Protein AF-0000000086056509 (afdb_homodimer)

Solvent-accessible surface area (backbone atoms only — not comparable to full-atom values): 11135 Å² total; per-residue (Å²): 111,67,65,58,51,52,52,51,52,50,52,54,49,51,52,49,56,53,50,51,50,51,51,53,54,29,51,74,34,77,28,72,10,45,18,90,88,62,41,30,40,26,32,20,18,34,71,61,44,60,72,43,46,44,47,34,68,73,37,60,73,60,35,42,69,51,38,19,52,37,51,36,42,6,46,38,42,12,44,53,52,15,53,51,49,45,54,50,52,53,49,52,51,31,56,74,67,69,47,61,71,73,65,47,51,68,71,72,107,112,67,66,60,51,52,50,51,52,53,53,52,49,51,52,50,55,53,50,52,51,51,50,52,53,30,51,73,34,78,28,72,10,44,17,89,90,61,41,29,40,26,31,20,18,33,71,61,44,62,72,44,45,44,47,36,68,73,37,59,74,60,36,41,69,51,39,19,51,37,51,36,43,5,45,39,44,11,44,53,54,14,52,51,49,46,53,49,52,53,49,52,51,31,55,73,68,69,47,62,71,74,64,49,52,67,71,71,108

Foldseek 3Di:
DVVVVVVVVVLVVVLVVVLVVLVVVQQPDKFWFFFVVRQKIWIAGLVLHGDDIDHHPVLVVVDDVSVVVGVVRRSVRRNVVSLVVVLVSLVVSCVVSVHDPVVSVVVSD/DVVVVVVVVVLVVVLVVVLVVLVVVQQPDKFWFFFVVRQKIWIAGLVLHGDDIDHHPVLVVVDDVSVVVGVVRRSVRRNVVSLVVVLVSLVVSCVVSVHDPVVSVVVSD

Secondary structure (DSSP, 8-state):
-HHHHHHHHHHHHHHHHHHHHHHHHHHH-EEEEE-GGG-EEEEEETT--EEEEEE-HHHHTT-HHHHHHHHHHHHHHHHHHHHHHHHHHHHHHHHHTT--HHHHHHHH-/-HHHHHHHHHHHHHHHHHHHHHHHHHHH-EEEEE-GGG-EEEEEETT--EEEEEE-HHHHTT-HHHHHHHHHHHHHHHHHHHHHHHHHHHHHHHHHTT--HHHHHHHH-

Organism: Dendrobium nobile (NCBI:txid94219)

Nearest PDB structures (foldseek):
  1pug-assembly1_A  TM=8.398E-01  e=1.042E-05  Escherichia coli
  1pug-assembly2_C  TM=9.214E-01  e=4.825E-05  Escherichia coli
  7ane-assembly1_an  TM=8.375E-01  e=2.831E-05  Leishmania major
  7aor-assembly1_an  TM=8.420E-01  e=3.235E-05  Trypanosoma cruzi strain CL Brener
  6hiw-assembly1_DM  TM=8.381E-01  e=5.893E-05  Trypanosoma brucei brucei

Sequence (218 aa):
MQTLFETVKKAQMVVRVEAVRVQQELAAEEFDGYCEGELIKVTLSGNQQPVRTEITEAAMELGAEKVALLVTEAYKDAHQKSIQAVKERMGNLAQSLGMPPGLGDVFKQMQTLFETVKKAQMVVRVEAVRVQQELAAEEFDGYCEGELIKVTLSGNQQPVRTEITEAAMELGAEKVALLVTEAYKDAHQKSIQAVKERMGNLAQSLGMPPGLGDVFKQ

pLDDT: mean 90.56, std 13.64, range [37.59, 98.94]

Structure (mmCIF, N/CA/C/O backbone):
data_AF-0000000086056509-model_v1
#
loop_
_entity.id
_entity.type
_entity.pdbx_description
1 polymer 'Nucleoid-associated protein'
#
loop_
_atom_site.group_PDB
_atom_site.id
_atom_site.type_symbol
_atom_site.label_atom_id
_atom_site.label_alt_id
_atom_site.label_comp_id
_atom_site.label_asym_id
_atom_site.label_entity_id
_atom_site.label_seq_id
_atom_site.pdbx_PDB_ins_code
_atom_site.Cartn_x
_atom_site.Cartn_y
_atom_site.Cartn_z
_atom_site.occupancy
_atom_site.B_iso_or_equiv
_atom_site.auth_seq_id
_atom_site.auth_comp_id
_atom_site.auth_asym_id
_atom_site.auth_atom_id
_atom_site.pdbx_PDB_model_num
ATOM 1 N N . MET A 1 1 ? -5.516 34.344 22.984 1 67.56 1 MET A N 1
ATOM 2 C CA . MET A 1 1 ? -4.535 33.469 22.344 1 67.56 1 MET A CA 1
ATOM 3 C C . MET A 1 1 ? -4.586 32.062 22.953 1 67.56 1 MET A C 1
ATOM 5 O O . MET A 1 1 ? -4.5 31.062 22.219 1 67.56 1 MET A O 1
ATOM 9 N N . GLN A 1 2 ? -4.973 31.938 24.156 1 77.88 2 GLN A N 1
ATOM 10 C CA . GLN A 1 2 ? -5.051 30.672 24.875 1 77.88 2 GLN A CA 1
ATOM 11 C C . GLN A 1 2 ? -6.238 29.844 24.391 1 77.88 2 GLN A C 1
ATOM 13 O O . GLN A 1 2 ? -6.109 28.641 24.156 1 77.88 2 GLN A O 1
ATOM 18 N N . THR A 1 3 ? -7.344 30.609 24.094 1 82.81 3 THR A N 1
ATOM 19 C CA . THR A 1 3 ? -8.562 29.922 23.672 1 82.81 3 THR A CA 1
ATOM 20 C C . THR A 1 3 ? -8.422 29.406 22.25 1 82.81 3 THR A C 1
ATOM 22 O O . THR A 1 3 ? -8.852 28.281 21.953 1 82.81 3 THR A O 1
ATOM 25 N N . LEU A 1 4 ? -7.77 30.203 21.469 1 80.62 4 LEU A N 1
ATOM 26 C CA . LEU A 1 4 ? -7.527 29.781 20.094 1 80.62 4 LEU A CA 1
ATOM 27 C C . LEU A 1 4 ? -6.609 28.562 20.047 1 80.62 4 LEU A C 1
ATOM 29 O O . LEU A 1 4 ? -6.859 27.609 19.312 1 80.62 4 LEU A O 1
ATOM 33 N N . PHE A 1 5 ? -5.602 28.547 20.891 1 78.56 5 PHE A N 1
ATOM 34 C CA . PHE A 1 5 ? -4.652 27.453 20.953 1 78.56 5 PHE A CA 1
ATOM 35 C C . PHE A 1 5 ? -5.344 26.172 21.406 1 78.56 5 PHE A C 1
ATOM 37 O O . PHE A 1 5 ? -5.113 25.094 20.828 1 78.56 5 PHE A O 1
ATOM 44 N N . GLU A 1 6 ? -6.23 26.266 22.406 1 85.75 6 GLU A N 1
ATOM 45 C CA . GLU A 1 6 ? -6.957 25.109 22.922 1 85.75 6 GLU A CA 1
ATOM 46 C C . GLU A 1 6 ? -7.926 24.547 21.891 1 85.75 6 GLU A C 1
ATOM 48 O O . GLU A 1 6 ? -8.086 23.344 21.766 1 85.75 6 GLU A O 1
ATOM 53 N N . THR A 1 7 ? -8.562 25.469 21.219 1 84.25 7 THR A N 1
ATOM 54 C CA . THR A 1 7 ? -9.5 25.062 20.172 1 84.25 7 THR A CA 1
ATOM 55 C C . THR A 1 7 ? -8.773 24.344 19.047 1 84.25 7 THR A C 1
ATOM 57 O O . THR A 1 7 ? -9.234 23.297 18.594 1 84.25 7 THR A O 1
ATOM 60 N N . VAL A 1 8 ? -7.715 24.828 18.688 1 81.38 8 VAL A N 1
ATOM 61 C CA . VAL A 1 8 ? -6.91 24.234 17.625 1 81.38 8 VAL A CA 1
ATOM 62 C C . VAL A 1 8 ? -6.395 22.875 18.078 1 81.38 8 VAL A C 1
ATOM 64 O O . VAL A 1 8 ? -6.438 21.906 17.328 1 81.38 8 VAL A O 1
ATOM 67 N N . LYS A 1 9 ? -5.957 22.734 19.25 1 84.5 9 LYS A N 1
ATOM 68 C CA . LYS A 1 9 ? -5.473 21.484 19.828 1 84.5 9 LYS A CA 1
ATOM 69 C C . LYS A 1 9 ? -6.574 20.422 19.844 1 84.5 9 LYS A C 1
ATOM 71 O O . LYS A 1 9 ? -6.336 19.266 19.5 1 84.5 9 LYS A O 1
ATOM 76 N N . LYS A 1 10 ? -7.734 20.797 20.234 1 87.5 10 LYS A N 1
ATOM 77 C CA . LYS A 1 10 ? -8.875 19.891 20.266 1 87.5 10 LYS A CA 1
ATOM 78 C C . LYS A 1 10 ? -9.258 19.438 18.859 1 87.5 10 LYS A C 1
ATOM 80 O O . LYS A 1 10 ? -9.516 18.25 18.625 1 87.5 10 LYS A O 1
ATOM 85 N N . ALA A 1 11 ? -9.266 20.359 17.969 1 83.56 11 ALA A N 1
ATOM 86 C CA . ALA A 1 11 ? -9.555 20.031 16.562 1 83.56 11 ALA A CA 1
ATOM 87 C C . ALA A 1 11 ? -8.539 19.031 16.016 1 83.56 11 ALA A C 1
ATOM 89 O O . ALA A 1 11 ? -8.906 18.078 15.336 1 83.56 11 ALA A O 1
ATOM 90 N N . GLN A 1 12 ? -7.344 19.219 16.328 1 84.94 12 GLN A N 1
ATOM 91 C CA . GLN A 1 12 ? -6.273 18.328 15.914 1 84.94 12 GLN A CA 1
ATOM 92 C C . GLN A 1 12 ? -6.496 16.922 16.469 1 84.94 12 GLN A C 1
ATOM 94 O O . GLN A 1 12 ? -6.258 15.93 15.766 1 84.94 12 GLN A O 1
ATOM 99 N N . MET A 1 13 ? -6.922 16.844 17.641 1 88.38 13 MET A N 1
ATOM 100 C CA . MET A 1 13 ? -7.184 15.555 18.281 1 88.38 13 MET A CA 1
ATOM 101 C C . MET A 1 13 ? -8.352 14.844 17.594 1 88.38 13 MET A C 1
ATOM 103 O O . MET A 1 13 ? -8.281 13.641 17.344 1 88.38 13 MET A O 1
ATOM 107 N N . VAL A 1 14 ? -9.32 15.5 17.281 1 88.88 14 VAL A N 1
ATOM 108 C CA . VAL A 1 14 ? -10.5 14.93 16.656 1 88.88 14 VAL A CA 1
ATOM 109 C C . VAL A 1 14 ? -10.125 14.375 15.273 1 88.88 14 VAL A C 1
ATOM 111 O O . VAL A 1 14 ? -10.508 13.258 14.93 1 88.88 14 VAL A O 1
ATOM 114 N N . VAL A 1 15 ? -9.383 15.125 14.547 1 84.56 15 VAL A N 1
ATOM 115 C CA . VAL A 1 15 ? -8.938 14.703 13.219 1 84.56 15 VAL A CA 1
ATOM 116 C C . VAL A 1 15 ? -8.133 13.414 13.328 1 84.56 15 VAL A C 1
ATOM 118 O O . VAL A 1 15 ? -8.344 12.477 12.555 1 84.56 15 VAL A O 1
ATOM 121 N N . ARG A 1 16 ? -7.371 13.406 14.266 1 89.44 16 ARG A N 1
ATOM 122 C CA . ARG A 1 16 ? -6.531 12.227 14.453 1 89.44 16 ARG A CA 1
ATOM 123 C C . ARG A 1 16 ? -7.375 11 14.789 1 89.44 16 ARG A C 1
ATOM 125 O O . ARG A 1 16 ? -7.16 9.922 14.234 1 89.44 16 ARG A O 1
ATOM 132 N N . VAL A 1 17 ? -8.242 11.117 15.641 1 92.25 17 VAL A N 1
ATOM 133 C CA . VAL A 1 17 ? -9.078 10.016 16.094 1 92.25 17 VAL A CA 1
ATOM 134 C C . VAL A 1 17 ? -9.914 9.492 14.922 1 92.25 17 VAL A C 1
ATOM 136 O O . VAL A 1 17 ? -10.016 8.281 14.711 1 92.25 17 VAL A O 1
ATOM 139 N N . GLU A 1 18 ? -10.438 10.391 14.125 1 91.5 18 GLU A N 1
ATOM 140 C CA . GLU A 1 18 ? -11.266 10 12.992 1 91.5 18 GLU A CA 1
ATOM 141 C C . GLU A 1 18 ? -10.43 9.352 11.891 1 91.5 18 GLU A C 1
ATOM 143 O O . GLU A 1 18 ? -10.867 8.398 11.25 1 91.5 18 GLU A O 1
ATOM 148 N N . ALA A 1 19 ? -9.219 9.828 11.68 1 88.88 19 ALA A N 1
ATOM 149 C CA . ALA A 1 19 ? -8.312 9.242 10.703 1 88.88 19 ALA A CA 1
ATOM 150 C C . ALA A 1 19 ? -7.945 7.805 11.078 1 88.88 19 ALA A C 1
ATOM 152 O O . ALA A 1 19 ? -7.934 6.914 10.227 1 88.88 19 ALA A O 1
ATOM 153 N N . VAL A 1 20 ? -7.688 7.598 12.328 1 91.94 20 VAL A N 1
ATOM 154 C CA . VAL A 1 20 ? -7.348 6.262 12.812 1 91.94 20 VAL A CA 1
ATOM 155 C C . VAL A 1 20 ? -8.539 5.324 12.625 1 91.94 20 VAL A C 1
ATOM 157 O O . VAL A 1 20 ? -8.375 4.18 12.203 1 91.94 20 VAL A O 1
ATOM 160 N N . ARG A 1 21 ? -9.664 5.832 12.898 1 94.44 21 ARG A N 1
ATOM 161 C CA . ARG A 1 21 ? -10.875 5.039 12.719 1 94.44 21 ARG A CA 1
ATOM 162 C C . ARG A 1 21 ? -11.047 4.617 11.266 1 94.44 21 ARG A C 1
ATOM 164 O O . ARG A 1 21 ? -11.312 3.447 10.977 1 94.44 21 ARG A O 1
ATOM 171 N N . VAL A 1 22 ? -10.844 5.52 10.336 1 93.56 22 VAL A N 1
ATOM 172 C CA . VAL A 1 22 ? -10.961 5.25 8.906 1 93.56 22 VAL A CA 1
ATOM 173 C C . VAL A 1 22 ? -9.906 4.227 8.484 1 93.56 22 VAL A C 1
ATOM 175 O O . VAL A 1 22 ? -10.203 3.303 7.719 1 93.56 22 VAL A O 1
ATOM 178 N N . GLN A 1 23 ? -8.75 4.418 9.008 1 93.5 23 GLN A N 1
ATOM 179 C CA . GLN A 1 23 ? -7.672 3.492 8.688 1 93.5 23 GLN A CA 1
ATOM 180 C C . GLN A 1 23 ? -8 2.078 9.156 1 93.5 23 GLN A C 1
ATOM 182 O O . GLN A 1 23 ? -7.711 1.104 8.461 1 93.5 23 GLN A O 1
ATOM 187 N N . GLN A 1 24 ? -8.57 1.927 10.328 1 96.25 24 GLN A N 1
ATOM 188 C CA . GLN A 1 24 ? -8.953 0.623 10.859 1 96.25 24 GLN A CA 1
ATOM 189 C C . GLN A 1 24 ? -10.055 -0.012 10.008 1 96.25 24 GLN A C 1
ATOM 191 O O . GLN A 1 24 ? -10.016 -1.214 9.734 1 96.25 24 GLN A O 1
ATOM 196 N N . GLU A 1 25 ? -10.984 0.83 9.656 1 96.94 25 GLU A N 1
ATOM 197 C CA . GLU A 1 25 ? -12.047 0.338 8.781 1 96.94 25 GLU A CA 1
ATOM 198 C C . GLU A 1 25 ? -11.484 -0.148 7.445 1 96.94 25 GLU A C 1
ATOM 200 O O . GLU A 1 25 ? -11.875 -1.203 6.945 1 96.94 25 GLU A O 1
ATOM 205 N N . LEU A 1 26 ? -10.578 0.609 6.926 1 96.38 26 LEU A N 1
ATOM 206 C CA . LEU A 1 26 ? -9.953 0.247 5.656 1 96.38 26 LEU A CA 1
ATOM 207 C C . LEU A 1 26 ? -9.141 -1.039 5.797 1 96.38 26 LEU A C 1
ATOM 209 O O . LEU A 1 26 ? -9.148 -1.878 4.891 1 96.38 26 LEU A O 1
ATOM 213 N N . ALA A 1 27 ? -8.477 -1.193 6.91 1 95.69 27 ALA A N 1
ATOM 214 C CA . ALA A 1 27 ? -7.672 -2.393 7.137 1 95.69 27 ALA A CA 1
ATOM 215 C C . ALA A 1 27 ? -8.547 -3.643 7.156 1 95.69 27 ALA A C 1
ATOM 217 O O . ALA A 1 27 ? -8.094 -4.734 6.801 1 95.69 27 ALA A O 1
ATOM 218 N N . ALA A 1 28 ? -9.781 -3.49 7.555 1 97.19 28 ALA A N 1
ATOM 219 C CA . ALA A 1 28 ? -10.703 -4.617 7.684 1 97.19 28 ALA A CA 1
ATOM 220 C C . ALA A 1 28 ? -11.438 -4.883 6.367 1 97.19 28 ALA A C 1
ATOM 222 O O . ALA A 1 28 ? -12.047 -5.941 6.191 1 97.19 28 ALA A O 1
ATOM 223 N N . GLU A 1 29 ? -11.391 -3.945 5.441 1 97.75 29 GLU A N 1
ATOM 224 C CA . GLU A 1 29 ? -12.047 -4.109 4.148 1 97.75 29 GLU A CA 1
ATOM 225 C C . GLU A 1 29 ? -11.156 -4.879 3.176 1 97.75 29 GLU A C 1
ATOM 227 O O . GLU A 1 29 ? -9.93 -4.836 3.277 1 97.75 29 GLU A O 1
ATOM 232 N N . GLU A 1 30 ? -11.844 -5.574 2.285 1 98.75 30 GLU A N 1
ATOM 233 C CA . GLU A 1 30 ? -11.109 -6.379 1.311 1 98.75 30 GLU A CA 1
ATOM 234 C C . GLU A 1 30 ? -11.445 -5.949 -0.117 1 98.75 30 GLU A C 1
ATOM 236 O O . GLU A 1 30 ? -12.594 -5.637 -0.426 1 98.75 30 GLU A O 1
ATOM 241 N N . PHE A 1 31 ? -10.438 -6.012 -0.989 1 98.75 31 PHE A N 1
ATOM 242 C CA . PHE A 1 31 ? -10.57 -5.641 -2.393 1 98.75 31 PHE A CA 1
ATOM 243 C C . PHE A 1 31 ? -10.016 -6.734 -3.297 1 98.75 31 PHE A C 1
ATOM 245 O O . PHE A 1 31 ? -8.844 -7.105 -3.184 1 98.75 31 PHE A O 1
ATOM 252 N N . ASP A 1 32 ? -10.852 -7.125 -4.203 1 98.88 32 ASP A N 1
ATOM 253 C CA . ASP A 1 32 ? -10.438 -8.18 -5.129 1 98.88 32 ASP A CA 1
ATOM 254 C C . ASP A 1 32 ? -9.852 -7.59 -6.41 1 98.88 32 ASP A C 1
ATOM 256 O O . ASP A 1 32 ? -10.367 -6.594 -6.93 1 98.88 32 ASP A O 1
ATOM 260 N N . GLY A 1 33 ? -8.812 -8.148 -6.828 1 98.88 33 GLY A N 1
ATOM 261 C CA . GLY A 1 33 ? -8.25 -7.887 -8.141 1 98.88 33 GLY A CA 1
ATOM 262 C C . GLY A 1 33 ? -8.18 -9.125 -9.016 1 98.88 33 GLY A C 1
ATOM 263 O O . GLY A 1 33 ? -8.133 -10.25 -8.516 1 98.88 33 GLY A O 1
ATOM 264 N N . TYR A 1 34 ? -8.164 -8.883 -10.305 1 98.88 34 TYR A N 1
ATOM 265 C CA . TYR A 1 34 ? -8.203 -9.984 -11.266 1 98.88 34 TYR A CA 1
ATOM 266 C C . TYR A 1 34 ? -7.203 -9.758 -12.391 1 98.88 34 TYR A C 1
ATOM 268 O O . TYR A 1 34 ? -6.918 -8.609 -12.758 1 98.88 34 TYR A O 1
ATOM 276 N N . CYS A 1 35 ? -6.699 -10.867 -12.852 1 98.69 35 CYS A N 1
ATOM 277 C CA . CYS A 1 35 ? -5.98 -10.797 -14.117 1 98.69 35 CYS A CA 1
ATOM 278 C C . CYS A 1 35 ? -6.945 -10.82 -15.297 1 98.69 35 CYS A C 1
ATOM 280 O O . CYS A 1 35 ? -8.141 -11.055 -15.117 1 98.69 35 CYS A O 1
ATOM 282 N N . GLU A 1 36 ? -6.305 -10.539 -16.484 1 96.12 36 GLU A N 1
ATOM 283 C CA . GLU A 1 36 ? -7.09 -10.734 -17.703 1 96.12 36 GLU A CA 1
ATOM 284 C C . GLU A 1 36 ? -7.555 -12.18 -17.844 1 96.12 36 GLU A C 1
ATOM 286 O O . GLU A 1 36 ? -6.773 -13.109 -17.641 1 96.12 36 GLU A O 1
ATOM 291 N N . GLY A 1 37 ? -8.836 -12.461 -18.062 1 97.06 37 GLY A N 1
ATOM 292 C CA . GLY A 1 37 ? -9.414 -13.789 -18.172 1 97.06 37 GLY A CA 1
ATOM 293 C C . GLY A 1 37 ? -9.898 -14.352 -16.844 1 97.06 37 GLY A C 1
ATOM 294 O O . GLY A 1 37 ? -10.484 -15.438 -16.812 1 97.06 37 GLY A O 1
ATOM 295 N N . GLU A 1 38 ? -9.57 -13.703 -15.711 1 98.56 38 GLU A N 1
ATOM 296 C CA . GLU A 1 38 ? -10.062 -13.984 -14.367 1 98.56 38 GLU A CA 1
ATOM 297 C C . GLU A 1 38 ? -9.664 -15.383 -13.914 1 98.56 38 GLU A C 1
ATOM 299 O O . GLU A 1 38 ? -10.43 -16.062 -13.219 1 98.56 38 GLU A O 1
ATOM 304 N N . LEU A 1 39 ? -8.484 -15.766 -14.43 1 98.69 39 LEU A N 1
ATOM 305 C CA . LEU A 1 39 ? -7.938 -17.047 -14.023 1 98.69 39 LEU A CA 1
ATOM 306 C C . LEU A 1 39 ? -7.297 -16.953 -12.641 1 98.69 39 LEU A C 1
ATOM 308 O O . LEU A 1 39 ? -7.059 -17.984 -11.992 1 98.69 39 LEU A O 1
ATOM 312 N N . ILE A 1 40 ? -6.996 -15.75 -12.258 1 98.94 40 ILE A N 1
ATOM 313 C CA . ILE A 1 40 ? -6.363 -15.492 -10.969 1 98.94 40 ILE A CA 1
ATOM 314 C C . ILE A 1 40 ? -7.09 -14.359 -10.258 1 98.94 40 ILE A C 1
ATOM 316 O O . ILE A 1 40 ? -7.402 -13.336 -10.867 1 98.94 40 ILE A O 1
ATOM 320 N N . LYS A 1 41 ? -7.387 -14.602 -9.031 1 98.94 41 LYS A N 1
ATOM 321 C CA . LYS A 1 41 ? -7.992 -13.617 -8.148 1 98.94 41 LYS A CA 1
ATOM 322 C C . LYS A 1 41 ? -7.121 -13.367 -6.918 1 98.94 41 LYS A C 1
ATOM 324 O O . LYS A 1 41 ? -6.637 -14.312 -6.293 1 98.94 41 LYS A O 1
ATOM 329 N N . VAL A 1 42 ? -6.945 -12.102 -6.605 1 98.94 42 VAL A N 1
ATOM 330 C CA . VAL A 1 42 ? -6.199 -11.773 -5.395 1 98.94 42 VAL A CA 1
ATOM 331 C C . VAL A 1 42 ? -7.016 -10.82 -4.527 1 98.94 42 VAL A C 1
ATOM 333 O O . VAL A 1 42 ? -7.875 -10.094 -5.031 1 98.94 42 VAL A O 1
ATOM 336 N N . THR A 1 43 ? -6.746 -10.875 -3.275 1 98.94 43 THR A N 1
ATOM 337 C CA . THR A 1 43 ? -7.445 -10.023 -2.32 1 98.94 43 THR A CA 1
ATOM 338 C C . THR A 1 43 ? -6.453 -9.203 -1.503 1 98.94 43 THR A C 1
ATOM 340 O O . THR A 1 43 ? -5.496 -9.75 -0.946 1 98.94 43 THR A O 1
ATOM 343 N N . LEU A 1 44 ? -6.668 -7.902 -1.503 1 98.88 44 LEU A N 1
ATOM 344 C CA . LEU A 1 44 ? -5.918 -6.988 -0.65 1 98.88 44 LEU A CA 1
ATOM 345 C C . LEU A 1 44 ? -6.84 -6.293 0.346 1 98.88 44 LEU A C 1
ATOM 347 O O . LEU A 1 44 ? -8.023 -6.086 0.065 1 98.88 44 LEU A O 1
ATOM 351 N N . SER A 1 45 ? -6.238 -5.934 1.489 1 98.44 45 SER A N 1
ATOM 352 C CA . SER A 1 45 ? -6.965 -5.047 2.396 1 98.44 45 SER A CA 1
ATOM 353 C C . SER A 1 45 ? -6.961 -3.611 1.887 1 98.44 45 SER A C 1
ATOM 355 O O . SER A 1 45 ? -6.277 -3.295 0.911 1 98.44 45 SER A O 1
ATOM 357 N N . GLY A 1 46 ? -7.715 -2.805 2.594 1 97 46 GLY A N 1
ATOM 358 C CA . GLY A 1 46 ? -7.738 -1.39 2.26 1 97 46 GLY A CA 1
ATOM 359 C C . GLY A 1 46 ? -6.406 -0.698 2.48 1 97 46 GLY A C 1
ATOM 360 O O . GLY A 1 46 ? -6.168 0.385 1.943 1 97 46 GLY A O 1
ATOM 361 N N . ASN A 1 47 ? -5.566 -1.285 3.277 1 94.5 47 ASN A N 1
ATOM 362 C CA . ASN A 1 47 ? -4.227 -0.746 3.467 1 94.5 47 ASN A CA 1
ATOM 363 C C . ASN A 1 47 ? -3.197 -1.487 2.617 1 94.5 47 ASN A C 1
ATOM 365 O O . ASN A 1 47 ? -2.014 -1.525 2.959 1 94.5 47 ASN A O 1
ATOM 369 N N . GLN A 1 48 ? -3.648 -2.148 1.585 1 97.5 48 GLN A N 1
ATOM 370 C CA . GLN A 1 48 ? -2.869 -2.775 0.524 1 97.5 48 GLN A CA 1
ATOM 371 C C . GLN A 1 48 ? -2.105 -3.988 1.048 1 97.5 48 GLN A C 1
ATOM 373 O O . GLN A 1 48 ? -1.127 -4.426 0.436 1 97.5 48 GLN A O 1
ATOM 378 N N . GLN A 1 49 ? -2.492 -4.492 2.219 1 98.12 49 GLN A N 1
ATOM 379 C CA . GLN A 1 49 ? -1.901 -5.73 2.713 1 98.12 49 GLN A CA 1
ATOM 380 C C . GLN A 1 49 ? -2.441 -6.941 1.952 1 98.12 49 GLN A C 1
ATOM 382 O O . GLN A 1 49 ? -3.656 -7.09 1.799 1 98.12 49 GLN A O 1
ATOM 387 N N . PRO A 1 50 ? -1.514 -7.785 1.423 1 98.88 50 PRO A N 1
ATOM 388 C CA . PRO A 1 50 ? -1.989 -9.016 0.784 1 98.88 50 PRO A CA 1
ATOM 389 C C . PRO A 1 50 ? -2.734 -9.93 1.751 1 98.88 50 PRO A C 1
ATOM 391 O O . PRO A 1 50 ? -2.266 -10.172 2.867 1 98.88 50 PRO A O 1
ATOM 394 N N . VAL A 1 51 ? -3.902 -10.453 1.336 1 98.81 51 VAL A N 1
ATOM 395 C CA . VAL A 1 51 ? -4.73 -11.305 2.184 1 98.81 51 VAL A CA 1
ATOM 396 C C . VAL A 1 51 ? -4.738 -12.727 1.637 1 98.81 51 VAL A C 1
ATOM 398 O O . VAL A 1 51 ? -4.445 -13.68 2.363 1 98.81 51 VAL A O 1
ATOM 401 N N . ARG A 1 52 ? -5.066 -12.797 0.342 1 98.75 52 ARG A N 1
ATOM 402 C CA . ARG A 1 52 ? -5.125 -14.133 -0.24 1 98.75 52 ARG A CA 1
ATOM 403 C C . ARG A 1 52 ? -4.984 -14.078 -1.757 1 98.75 52 ARG A C 1
ATOM 405 O O . ARG A 1 52 ? -5.223 -13.039 -2.371 1 98.75 52 ARG A O 1
ATOM 412 N N . THR A 1 53 ? -4.57 -15.211 -2.336 1 98.94 53 THR A N 1
ATOM 413 C CA . THR A 1 53 ? -4.5 -15.453 -3.773 1 98.94 53 THR A CA 1
ATOM 414 C C . THR A 1 53 ? -5.234 -16.734 -4.148 1 98.94 53 THR A C 1
ATOM 416 O O . THR A 1 53 ? -5.188 -17.719 -3.41 1 98.94 53 THR A O 1
ATOM 419 N N . GLU A 1 54 ? -5.906 -16.703 -5.219 1 98.94 54 GLU A N 1
ATOM 420 C CA . GLU A 1 54 ? -6.543 -17.859 -5.816 1 98.94 54 GLU A CA 1
ATOM 421 C C . GLU A 1 54 ? -6.094 -18.062 -7.262 1 98.94 54 GLU A C 1
ATOM 423 O O . GLU A 1 54 ? -6.227 -17.156 -8.086 1 98.94 54 GLU A O 1
ATOM 428 N N . ILE A 1 55 ? -5.641 -19.234 -7.508 1 98.94 55 ILE A N 1
ATOM 429 C CA . ILE A 1 55 ? -5.152 -19.578 -8.844 1 98.94 55 ILE A CA 1
ATOM 430 C C . ILE A 1 55 ? -5.895 -20.812 -9.367 1 98.94 55 ILE A C 1
ATOM 432 O O . ILE A 1 55 ? -5.988 -21.828 -8.672 1 98.94 55 ILE A O 1
ATOM 436 N N . THR A 1 56 ? -6.371 -20.734 -10.578 1 98.81 56 THR A N 1
ATOM 437 C CA . THR A 1 56 ? -7.102 -21.859 -11.164 1 98.81 56 THR A CA 1
ATOM 438 C C . THR A 1 56 ? -6.141 -22.859 -11.773 1 98.81 56 THR A C 1
ATOM 440 O O . THR A 1 56 ? -4.992 -22.531 -12.086 1 98.81 56 THR A O 1
ATOM 443 N N . GLU A 1 57 ? -6.688 -24.031 -11.992 1 98.12 57 GLU A N 1
ATOM 444 C CA . GLU A 1 57 ? -5.902 -25.047 -12.688 1 98.12 57 GLU A CA 1
ATOM 445 C C . GLU A 1 57 ? -5.605 -24.625 -14.125 1 98.12 57 GLU A C 1
ATOM 447 O O . GLU A 1 57 ? -4.531 -24.906 -14.648 1 98.12 57 GLU A O 1
ATOM 452 N N . ALA A 1 58 ? -6.531 -23.984 -14.711 1 98.38 58 ALA A N 1
ATOM 453 C CA . ALA A 1 58 ? -6.34 -23.5 -16.078 1 98.38 58 ALA A CA 1
ATOM 454 C C . ALA A 1 58 ? -5.168 -22.516 -16.141 1 98.38 58 ALA A C 1
ATOM 456 O O . ALA A 1 58 ? -4.398 -22.531 -17.109 1 98.38 58 ALA A O 1
ATOM 457 N N . ALA A 1 59 ? -5.016 -21.719 -15.172 1 98.62 59 ALA A N 1
ATOM 458 C CA . ALA A 1 59 ? -3.883 -20.797 -15.117 1 98.62 59 ALA A CA 1
ATOM 459 C C . ALA A 1 59 ? -2.562 -21.562 -15.039 1 98.62 59 ALA A C 1
ATOM 461 O O . ALA A 1 59 ? -1.594 -21.203 -15.719 1 98.62 59 ALA A O 1
ATOM 462 N N . MET A 1 60 ? -2.611 -22.641 -14.266 1 98.5 60 MET A N 1
ATOM 463 C CA . MET A 1 60 ? -1.394 -23.406 -14.039 1 98.5 60 MET A CA 1
ATOM 464 C C . MET A 1 60 ? -0.881 -24.016 -15.344 1 98.5 60 MET A C 1
ATOM 466 O O . MET A 1 60 ? 0.323 -24.219 -15.508 1 98.5 60 MET A O 1
ATOM 470 N N . GLU A 1 61 ? -1.758 -24.25 -16.234 1 98.19 61 GLU A N 1
ATOM 471 C CA . GLU A 1 61 ? -1.41 -24.891 -17.484 1 98.19 61 GLU A CA 1
ATOM 472 C C . GLU A 1 61 ? -0.666 -23.922 -18.406 1 98.19 61 GLU A C 1
ATOM 474 O O . GLU A 1 61 ? -0.065 -24.344 -19.406 1 98.19 61 GLU A O 1
ATOM 479 N N . LEU A 1 62 ? -0.61 -22.672 -18.016 1 98.19 62 LEU A N 1
ATOM 480 C CA . LEU A 1 62 ? -0.032 -21.672 -18.906 1 98.19 62 LEU A CA 1
ATOM 481 C C . LEU A 1 62 ? 1.479 -21.578 -18.703 1 98.19 62 LEU A C 1
ATOM 483 O O . LEU A 1 62 ? 2.172 -20.938 -19.5 1 98.19 62 LEU A O 1
ATOM 487 N N . GLY A 1 63 ? 1.97 -22.125 -17.672 1 98.12 63 GLY A N 1
ATOM 488 C CA . GLY A 1 63 ? 3.396 -22.109 -17.391 1 98.12 63 GLY A CA 1
ATOM 489 C C . GLY A 1 63 ? 3.791 -21.016 -16.406 1 98.12 63 GLY A C 1
ATOM 490 O O . GLY A 1 63 ? 3.045 -20.062 -16.188 1 98.12 63 GLY A O 1
ATOM 491 N N . ALA A 1 64 ? 4.891 -21.219 -15.852 1 98.62 64 ALA A N 1
ATOM 492 C CA . ALA A 1 64 ? 5.352 -20.391 -14.734 1 98.62 64 ALA A CA 1
ATOM 493 C C . ALA A 1 64 ? 5.422 -18.922 -15.125 1 98.62 64 ALA A C 1
ATOM 495 O O . ALA A 1 64 ? 4.973 -18.047 -14.383 1 98.62 64 ALA A O 1
ATOM 496 N N . GLU A 1 65 ? 5.988 -18.625 -16.25 1 98.56 65 GLU A N 1
ATOM 497 C CA . GLU A 1 65 ? 6.164 -17.234 -16.688 1 98.56 65 GLU A CA 1
ATOM 498 C C . GLU A 1 65 ? 4.816 -16.531 -16.844 1 98.56 65 GLU A C 1
ATOM 500 O O . GLU A 1 65 ? 4.645 -15.406 -16.406 1 98.56 65 GLU A O 1
ATOM 505 N N . LYS A 1 66 ? 3.916 -17.234 -17.453 1 98.62 66 LYS A N 1
ATOM 506 C CA . LYS A 1 66 ? 2.605 -16.641 -17.688 1 98.62 66 LYS A CA 1
ATOM 507 C C . LYS A 1 66 ? 1.829 -16.484 -16.375 1 98.62 66 LYS A C 1
ATOM 509 O O . LYS A 1 66 ? 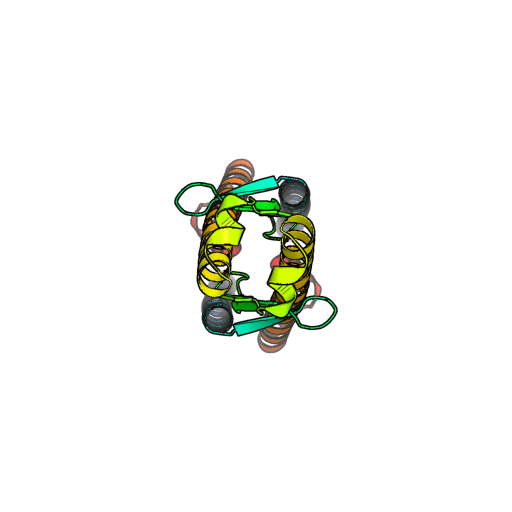1.177 -15.469 -16.156 1 98.62 66 LYS A O 1
ATOM 514 N N . VAL A 1 67 ? 1.882 -17.469 -15.562 1 98.81 67 VAL A N 1
ATOM 515 C CA . VAL A 1 67 ? 1.226 -17.375 -14.258 1 98.81 67 VAL A CA 1
ATOM 516 C C . VAL A 1 67 ? 1.776 -16.188 -13.492 1 98.81 67 VAL A C 1
ATOM 518 O O . VAL A 1 67 ? 1.015 -15.414 -12.898 1 98.81 67 VAL A O 1
ATOM 521 N N . ALA A 1 68 ? 3.066 -16.016 -13.508 1 98.94 68 ALA A N 1
ATOM 522 C CA . ALA A 1 68 ? 3.711 -14.906 -12.82 1 98.94 68 ALA A CA 1
ATOM 523 C C . ALA A 1 68 ? 3.186 -13.57 -13.328 1 98.94 68 ALA A C 1
ATOM 525 O O . ALA A 1 68 ? 2.881 -12.672 -12.539 1 98.94 68 ALA A O 1
ATOM 526 N N . LEU A 1 69 ? 3.076 -13.461 -14.586 1 98.88 69 LEU A N 1
ATOM 527 C CA . LEU A 1 69 ? 2.58 -12.234 -15.203 1 98.88 69 LEU A CA 1
ATOM 528 C C . LEU A 1 69 ? 1.137 -11.961 -14.797 1 98.88 69 LEU A C 1
ATOM 530 O O . LEU A 1 69 ? 0.786 -10.836 -14.453 1 98.88 69 LEU A O 1
ATOM 534 N N . LEU A 1 70 ? 0.386 -12.969 -14.812 1 98.88 70 LEU A N 1
ATOM 535 C CA . LEU A 1 70 ? -1.03 -12.828 -14.492 1 98.88 70 LEU A CA 1
ATOM 536 C C . LEU A 1 70 ? -1.224 -12.492 -13.023 1 98.88 70 LEU A C 1
ATOM 538 O O . LEU A 1 70 ? -2.109 -11.711 -12.664 1 98.88 70 LEU A O 1
ATOM 542 N N . VAL A 1 71 ? -0.421 -13.117 -12.172 1 98.94 71 VAL A N 1
ATOM 543 C CA . VAL A 1 71 ? -0.45 -12.789 -10.75 1 98.94 71 VAL A CA 1
ATOM 544 C C . VAL A 1 71 ? -0.168 -11.305 -10.555 1 98.94 71 VAL A C 1
ATOM 546 O O . VAL A 1 71 ? -0.894 -10.617 -9.828 1 98.94 71 VAL A O 1
ATOM 549 N N . THR A 1 72 ? 0.854 -10.836 -11.188 1 98.94 72 THR A N 1
ATOM 550 C CA . THR A 1 72 ? 1.225 -9.43 -11.07 1 98.94 72 THR A CA 1
ATOM 551 C C . THR A 1 72 ? 0.086 -8.531 -11.531 1 98.94 72 THR A C 1
ATOM 553 O O . THR A 1 72 ? -0.223 -7.527 -10.891 1 98.94 72 THR A O 1
ATOM 556 N N . GLU A 1 73 ? -0.548 -8.875 -12.586 1 98.94 73 GLU A N 1
ATOM 557 C CA . GLU A 1 73 ? -1.67 -8.109 -13.109 1 98.94 73 GLU A CA 1
ATOM 558 C C . GLU A 1 73 ? -2.818 -8.047 -12.109 1 98.94 73 GLU A C 1
ATOM 560 O O . GLU A 1 73 ? -3.396 -6.98 -11.891 1 98.94 73 GLU A O 1
ATOM 565 N N . ALA A 1 74 ? -3.131 -9.172 -11.555 1 98.94 74 ALA A N 1
ATOM 566 C CA . ALA A 1 74 ? -4.211 -9.242 -10.578 1 98.94 74 ALA A CA 1
ATOM 567 C C . ALA A 1 74 ? -3.893 -8.383 -9.352 1 98.94 74 ALA A C 1
ATOM 569 O O . ALA A 1 74 ? -4.766 -7.688 -8.828 1 98.94 74 ALA A O 1
ATOM 570 N N . TYR A 1 75 ? -2.645 -8.469 -8.898 1 98.94 75 TYR A N 1
ATOM 571 C CA . TYR A 1 75 ? -2.248 -7.668 -7.738 1 98.94 75 TYR A CA 1
ATOM 572 C C . TYR A 1 75 ? -2.291 -6.18 -8.062 1 98.94 75 TYR A C 1
ATOM 574 O O . TYR A 1 75 ? -2.654 -5.363 -7.211 1 98.94 75 TYR A O 1
ATOM 582 N N . LYS A 1 76 ? -1.927 -5.789 -9.305 1 98.88 76 LYS A N 1
ATOM 583 C CA . LYS A 1 76 ? -2.031 -4.395 -9.727 1 98.88 76 LYS A CA 1
ATOM 584 C C . LYS A 1 76 ? -3.484 -3.93 -9.727 1 98.88 76 LYS A C 1
ATOM 586 O O . LYS A 1 76 ? -3.783 -2.812 -9.297 1 98.88 76 LYS A O 1
ATOM 591 N N . ASP A 1 77 ? -4.32 -4.738 -10.203 1 98.94 77 ASP A N 1
ATOM 592 C CA . ASP A 1 77 ? -5.746 -4.426 -10.219 1 98.94 77 ASP A CA 1
ATOM 593 C C . ASP A 1 77 ? -6.273 -4.219 -8.797 1 98.94 77 ASP A C 1
ATOM 595 O O . ASP A 1 77 ? -6.922 -3.209 -8.516 1 98.94 77 ASP A O 1
ATOM 599 N N . ALA A 1 78 ? -5.973 -5.113 -7.883 1 98.88 78 ALA A N 1
ATOM 600 C CA . 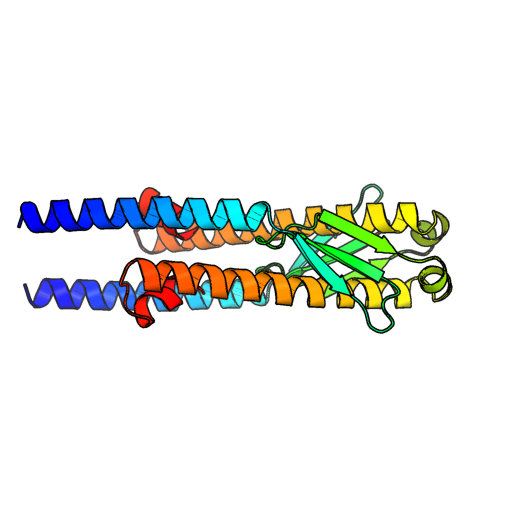ALA A 1 78 ? -6.395 -5.004 -6.488 1 98.88 78 ALA A CA 1
ATOM 601 C C . ALA A 1 78 ? -5.805 -3.764 -5.828 1 98.88 78 ALA A C 1
ATOM 603 O O . ALA A 1 78 ? -6.484 -3.072 -5.07 1 98.88 78 ALA A O 1
ATOM 604 N N . HIS A 1 79 ? -4.555 -3.574 -6.125 1 98.75 79 HIS A N 1
ATOM 605 C CA . HIS A 1 79 ? -3.873 -2.418 -5.559 1 98.75 79 HIS A CA 1
ATOM 606 C C . HIS A 1 79 ? -4.547 -1.117 -5.984 1 98.75 79 HIS A C 1
ATOM 608 O O . HIS A 1 79 ? -4.785 -0.237 -5.152 1 98.75 79 HIS A O 1
ATOM 614 N N . GLN A 1 80 ? -4.891 -0.959 -7.191 1 98.56 80 GLN A N 1
ATOM 615 C CA . GLN A 1 80 ? -5.555 0.232 -7.707 1 98.56 80 GLN A CA 1
ATOM 616 C C . GLN A 1 80 ? -6.902 0.45 -7.023 1 98.56 80 GLN A C 1
ATOM 618 O O . GLN A 1 80 ? -7.227 1.571 -6.625 1 98.56 80 GLN A O 1
ATOM 623 N N . LYS A 1 81 ? -7.59 -0.61 -6.867 1 98.5 81 LYS A N 1
ATOM 624 C CA . LYS A 1 81 ? -8.891 -0.522 -6.207 1 98.5 81 LYS A CA 1
ATOM 625 C C . LYS A 1 81 ? -8.734 -0.122 -4.742 1 98.5 81 LYS A C 1
ATOM 627 O O . LYS A 1 81 ? -9.492 0.707 -4.234 1 98.5 81 LYS A O 1
ATOM 632 N N . SER A 1 82 ? -7.762 -0.745 -4.121 1 98.06 82 SER A N 1
ATOM 633 C CA . SER A 1 82 ? -7.496 -0.436 -2.721 1 98.06 82 SER A CA 1
ATOM 634 C C . SER A 1 82 ? -7.09 1.023 -2.543 1 98.06 82 SER A C 1
ATOM 636 O O . SER A 1 82 ? -7.605 1.715 -1.663 1 98.06 82 SER A O 1
ATOM 638 N N . ILE A 1 83 ? -6.227 1.531 -3.398 1 96.69 83 ILE A N 1
ATOM 639 C CA . ILE A 1 83 ? -5.762 2.912 -3.33 1 96.69 83 ILE A CA 1
ATOM 640 C C . ILE A 1 83 ? -6.93 3.861 -3.59 1 96.69 83 ILE A C 1
ATOM 642 O O . ILE A 1 83 ? -7.062 4.891 -2.926 1 96.69 83 ILE A O 1
ATOM 646 N N . GLN A 1 84 ? -7.762 3.559 -4.492 1 97.25 84 GLN A N 1
ATOM 647 C CA . GLN A 1 84 ? -8.93 4.387 -4.789 1 97.25 84 GLN A CA 1
ATOM 648 C C . GLN A 1 84 ? -9.859 4.473 -3.59 1 97.25 84 GLN A C 1
ATOM 650 O O . GLN A 1 84 ? -10.398 5.543 -3.289 1 97.25 84 GLN A O 1
ATOM 655 N N . ALA A 1 85 ? -10.016 3.375 -2.973 1 96.62 85 ALA A N 1
ATOM 656 C CA . ALA A 1 85 ? -10.859 3.355 -1.783 1 96.62 85 ALA A CA 1
ATOM 657 C C . ALA A 1 85 ? -10.289 4.242 -0.683 1 96.62 85 ALA A C 1
ATOM 659 O O . ALA A 1 85 ? -11.023 4.953 0.003 1 96.62 85 ALA A O 1
ATOM 660 N N . VAL A 1 86 ? -8.961 4.156 -0.482 1 93.94 86 VAL A N 1
ATOM 661 C CA . VAL A 1 86 ? -8.297 5.004 0.501 1 93.94 86 VAL A CA 1
ATOM 662 C C . VAL A 1 86 ? -8.555 6.473 0.175 1 93.94 86 VAL A C 1
ATOM 664 O O . VAL A 1 86 ? -8.953 7.25 1.047 1 93.94 86 VAL A O 1
ATOM 667 N N . LYS A 1 87 ? -8.359 6.895 -0.997 1 94.06 87 LYS A N 1
ATOM 668 C CA . LYS A 1 87 ? -8.562 8.273 -1.442 1 94.06 87 LYS A CA 1
ATOM 669 C C . LYS A 1 87 ? -10 8.719 -1.19 1 94.06 87 LYS A C 1
ATOM 671 O O . LYS A 1 87 ? -10.234 9.82 -0.682 1 94.06 87 LYS A O 1
ATOM 676 N N . GLU A 1 88 ? -10.898 7.879 -1.516 1 95.31 88 GLU A N 1
ATOM 677 C CA . GLU A 1 88 ? -12.312 8.195 -1.346 1 95.31 88 GLU A CA 1
ATOM 678 C C . GLU A 1 88 ? -12.672 8.344 0.13 1 95.31 88 GLU A C 1
ATOM 680 O O . GLU A 1 88 ? -13.336 9.305 0.519 1 95.31 88 GLU A O 1
ATOM 685 N N . ARG A 1 89 ? -12.188 7.387 0.891 1 94.44 89 ARG A N 1
ATOM 686 C CA . ARG A 1 89 ? -12.5 7.406 2.318 1 94.44 89 ARG A CA 1
ATOM 687 C C . ARG A 1 89 ? -11.875 8.625 2.996 1 94.44 89 ARG A C 1
ATOM 689 O O . ARG A 1 89 ? -12.523 9.281 3.816 1 94.44 89 ARG A O 1
ATOM 696 N N . MET A 1 90 ? -10.68 8.969 2.713 1 91.44 90 MET A N 1
ATOM 697 C CA . MET A 1 90 ? -10 10.125 3.279 1 91.44 90 MET A CA 1
ATOM 698 C C . MET A 1 90 ? -10.633 11.43 2.791 1 91.44 90 MET A C 1
ATOM 700 O O . MET A 1 90 ? -10.711 12.406 3.539 1 91.44 90 MET A O 1
ATOM 704 N N . GLY A 1 91 ? -11.023 11.43 1.528 1 91.44 91 GLY A N 1
ATOM 705 C CA . GLY A 1 91 ? -11.773 12.555 1.002 1 91.44 91 GLY A CA 1
ATOM 706 C C . GLY A 1 91 ? -13.078 12.812 1.745 1 91.44 91 GLY A C 1
ATOM 707 O O . GLY A 1 91 ? -13.383 13.945 2.102 1 91.44 91 GLY A O 1
ATOM 708 N N . ASN A 1 92 ? -13.844 11.797 1.985 1 93.56 92 ASN A N 1
ATOM 709 C CA . ASN A 1 92 ? -15.086 11.891 2.734 1 93.56 92 ASN A CA 1
ATOM 710 C C . ASN A 1 92 ? -14.852 12.383 4.16 1 93.56 92 ASN A C 1
ATOM 712 O O . ASN A 1 92 ? -15.641 13.164 4.688 1 93.56 92 ASN A O 1
ATOM 716 N N . LEU A 1 93 ? -13.781 11.883 4.789 1 92.19 93 LEU A N 1
ATOM 717 C CA . LEU A 1 93 ? -13.43 12.32 6.137 1 92.19 93 LEU A CA 1
ATOM 718 C C . LEU A 1 93 ? -13.141 13.812 6.164 1 92.19 93 LEU A C 1
ATOM 720 O O . LEU A 1 93 ? -13.664 14.539 7.02 1 92.19 93 LEU A O 1
ATOM 724 N N . ALA A 1 94 ? -12.32 14.281 5.207 1 89.25 94 ALA A N 1
ATOM 725 C CA . ALA A 1 94 ? -11.984 15.703 5.121 1 89.25 94 ALA A CA 1
ATOM 726 C C . ALA A 1 94 ? -13.242 16.562 4.969 1 89.25 94 ALA A C 1
ATOM 728 O O . ALA A 1 94 ? -13.375 17.594 5.625 1 89.25 94 ALA A O 1
ATOM 729 N N . GLN A 1 95 ? -14.125 16.141 4.102 1 91.31 95 GLN A N 1
ATOM 730 C CA . GLN A 1 95 ? -15.375 16.844 3.873 1 91.31 95 GLN A CA 1
ATOM 731 C C . GLN A 1 95 ? -16.219 16.906 5.145 1 91.31 95 GLN A C 1
ATOM 733 O O . GLN A 1 95 ? -16.781 17.953 5.484 1 91.31 95 GLN A O 1
ATOM 738 N N . SER A 1 96 ? -16.297 15.805 5.797 1 92.06 96 SER A N 1
ATOM 739 C CA . SER A 1 96 ? -17.125 15.719 7 1 92.06 96 SER A CA 1
ATOM 740 C C . SER A 1 96 ? -16.562 16.594 8.117 1 92.06 96 SER A C 1
ATOM 742 O O . SER A 1 96 ? -17.312 17.062 8.977 1 92.06 96 SER A O 1
ATOM 744 N N . LEU A 1 97 ? -15.281 16.859 8.133 1 89.94 97 LEU A N 1
ATOM 745 C CA . LEU A 1 97 ? -14.617 17.672 9.148 1 89.94 97 LEU A CA 1
ATOM 746 C C . LEU A 1 97 ? -14.516 19.125 8.703 1 89.94 97 LEU A C 1
ATOM 748 O O . LEU A 1 97 ? -13.875 19.938 9.375 1 89.94 97 LEU A O 1
ATOM 752 N N . GLY A 1 98 ? -15.078 19.438 7.605 1 86.94 98 GLY A N 1
ATOM 753 C CA . GLY A 1 98 ? -15.109 20.812 7.109 1 86.94 98 GLY A CA 1
ATOM 754 C C . GLY A 1 98 ? -13.758 21.297 6.625 1 86.94 98 GLY A C 1
ATOM 755 O O . GLY A 1 98 ? -13.492 22.5 6.621 1 86.94 98 GLY A O 1
ATOM 756 N N . MET A 1 99 ? -12.812 20.375 6.395 1 79.44 99 MET A N 1
ATOM 757 C CA . MET A 1 99 ? -11.469 20.75 5.949 1 79.44 99 MET A CA 1
ATOM 758 C C . MET A 1 99 ? -11.484 21.172 4.48 1 79.44 99 MET A C 1
ATOM 760 O O . MET A 1 99 ? -12.203 20.578 3.67 1 79.44 99 MET A O 1
ATOM 764 N N . PRO A 1 100 ? -10.781 22.281 4.207 1 71.69 100 PRO A N 1
ATOM 765 C CA . PRO A 1 100 ? -10.688 22.688 2.801 1 71.69 100 PRO A CA 1
ATOM 766 C C . PRO A 1 100 ? -9.945 21.656 1.942 1 71.69 100 PRO A C 1
ATOM 768 O O . PRO A 1 100 ? -9.055 20.969 2.436 1 71.69 100 PRO A O 1
ATOM 771 N N . PRO A 1 101 ? -10.344 21.344 0.669 1 61.22 101 PRO A N 1
ATOM 772 C CA . PRO A 1 101 ? -9.758 20.344 -0.225 1 61.22 101 PRO A CA 1
ATOM 773 C C . PRO A 1 101 ? -8.234 20.391 -0.242 1 61.22 101 PRO A C 1
ATOM 775 O O . PRO A 1 101 ? -7.578 19.359 -0.319 1 61.22 101 PRO A O 1
ATOM 778 N N . GLY A 1 102 ? -7.531 21.438 -0.342 1 56.69 102 GLY A N 1
ATOM 779 C CA . GLY A 1 102 ? -6.09 21.625 -0.407 1 56.69 102 GLY A CA 1
ATOM 780 C C . GLY A 1 102 ? -5.352 20.984 0.75 1 56.69 102 GLY A C 1
ATOM 781 O O . GLY A 1 102 ? -4.289 20.391 0.562 1 56.69 102 GLY A O 1
ATOM 782 N N . LEU A 1 103 ? -5.758 21.109 1.849 1 55.09 103 LEU A N 1
ATOM 783 C CA . LEU A 1 103 ? -5.133 20.562 3.047 1 55.09 103 LEU A CA 1
ATOM 784 C C . LEU A 1 103 ? -5.301 19.062 3.107 1 55.09 103 LEU A C 1
ATOM 786 O O . LEU A 1 103 ? -4.41 18.344 3.584 1 55.09 103 LEU A O 1
ATOM 790 N N . GLY A 1 104 ? -6.43 18.516 2.625 1 51.94 104 GLY A N 1
ATOM 791 C CA . GLY A 1 104 ? -6.73 17.109 2.531 1 51.94 104 GLY A CA 1
ATOM 792 C C . GLY A 1 104 ? -5.77 16.344 1.63 1 51.94 104 GLY A C 1
ATOM 793 O O . GLY A 1 104 ? -5.449 15.188 1.892 1 51.94 104 GLY A O 1
ATOM 794 N N . ASP A 1 105 ? -5.488 16.953 0.421 1 49.56 105 ASP A N 1
ATOM 795 C CA . ASP A 1 105 ? -4.555 16.359 -0.531 1 49.56 105 ASP A CA 1
ATOM 796 C C . ASP A 1 105 ? -3.18 16.156 0.103 1 49.56 105 ASP A C 1
ATOM 798 O O . ASP A 1 105 ? -2.445 15.242 -0.27 1 49.56 105 ASP A O 1
ATOM 802 N N . VAL A 1 106 ? -2.801 17.094 0.876 1 48.34 106 VAL A N 1
ATOM 803 C CA . VAL A 1 106 ? -1.521 17.078 1.58 1 48.34 106 VAL A CA 1
ATOM 804 C C . VAL A 1 106 ? -1.425 15.828 2.453 1 48.34 106 VAL A C 1
ATOM 806 O O . VAL A 1 106 ? -0.359 15.219 2.559 1 48.34 106 VAL A O 1
ATOM 809 N N . PHE A 1 107 ? -2.561 15.523 2.943 1 49.53 107 PHE A N 1
ATOM 810 C CA . PHE A 1 107 ? -2.623 14.352 3.805 1 49.53 107 PHE A CA 1
ATOM 811 C C . PHE A 1 107 ? -2.678 13.07 2.975 1 49.53 107 PHE A C 1
ATOM 813 O O . PHE A 1 107 ? -2.453 11.977 3.494 1 49.53 107 PHE A O 1
ATOM 820 N N . LYS A 1 108 ? -3.193 12.961 1.609 1 45.97 108 LYS A N 1
ATOM 821 C CA . LYS A 1 108 ? -3.459 11.898 0.645 1 45.97 108 LYS A CA 1
ATOM 822 C C . LYS A 1 108 ? -2.168 11.414 -0.013 1 45.97 108 LYS A C 1
ATOM 824 O O . LYS A 1 108 ? -2.15 10.367 -0.668 1 45.97 108 LYS A O 1
ATOM 829 N N . GLN A 1 109 ? -1.096 12.305 -0.059 1 37.75 109 GLN A N 1
ATOM 830 C CA . GLN A 1 109 ? 0.023 11.914 -0.908 1 37.75 109 GLN A CA 1
ATOM 831 C C . GLN A 1 109 ? 0.916 10.891 -0.203 1 37.75 109 GLN A C 1
ATOM 833 O O . GLN A 1 109 ? 1.134 10.984 1.007 1 37.75 109 GLN A O 1
ATOM 838 N N . MET B 1 1 ? 1.698 39.281 14.055 1 67.56 1 MET B N 1
ATOM 839 C CA . MET B 1 1 ? 0.856 38.156 13.695 1 67.56 1 MET B CA 1
ATOM 840 C C . MET B 1 1 ? 1.015 37.812 12.219 1 67.56 1 MET B C 1
ATOM 842 O O . MET B 1 1 ? 1.045 36.625 11.852 1 67.56 1 MET B O 1
ATOM 846 N N . GLN B 1 2 ? 1.348 38.75 11.422 1 78.19 2 GLN B N 1
ATOM 847 C CA . GLN B 1 2 ? 1.516 38.562 9.977 1 78.19 2 GLN B CA 1
ATOM 848 C C . GLN B 1 2 ? 2.797 37.812 9.664 1 78.19 2 GLN B C 1
ATOM 850 O O . GLN B 1 2 ? 2.793 36.875 8.836 1 78.19 2 GLN B O 1
ATOM 855 N N . THR B 1 3 ? 3.824 38.125 10.5 1 82.62 3 THR B N 1
ATOM 856 C CA . THR B 1 3 ? 5.125 37.5 10.273 1 82.62 3 THR B CA 1
ATOM 857 C C . THR B 1 3 ? 5.105 36.031 10.695 1 82.62 3 THR B C 1
ATOM 859 O O . THR B 1 3 ? 5.637 35.156 9.992 1 82.62 3 THR B O 1
ATOM 862 N N . LEU B 1 4 ? 4.414 35.781 11.773 1 80.31 4 LEU B N 1
ATOM 863 C CA . LEU B 1 4 ? 4.281 34.406 12.242 1 80.31 4 LEU B CA 1
ATOM 864 C C . LEU B 1 4 ? 3.486 33.594 11.25 1 80.31 4 LEU B C 1
ATOM 866 O O . LEU B 1 4 ? 3.857 32.438 10.953 1 80.31 4 LEU B O 1
ATOM 870 N N . PHE B 1 5 ? 2.445 34.156 10.695 1 78.12 5 PHE B N 1
ATOM 871 C CA . PHE B 1 5 ? 1.604 33.438 9.727 1 78.12 5 PHE B CA 1
ATOM 872 C C . PHE B 1 5 ? 2.391 33.125 8.469 1 78.12 5 PHE B C 1
ATOM 874 O O . PHE B 1 5 ? 2.291 32 7.941 1 78.12 5 PHE B O 1
ATOM 881 N N . GLU B 1 6 ? 3.211 34.062 7.996 1 85.62 6 GLU B N 1
ATOM 882 C CA . GLU B 1 6 ? 4.016 33.844 6.793 1 85.62 6 GLU B CA 1
ATOM 883 C C . GLU B 1 6 ? 5.082 32.781 7.016 1 85.62 6 GLU B C 1
ATOM 885 O O . GLU B 1 6 ? 5.359 31.984 6.121 1 85.62 6 GLU B O 1
ATOM 890 N N . THR B 1 7 ? 5.656 32.844 8.164 1 83.81 7 THR B N 1
ATOM 891 C CA . THR B 1 7 ? 6.68 31.875 8.516 1 83.81 7 THR B CA 1
ATOM 892 C C . THR B 1 7 ? 6.082 30.469 8.57 1 83.81 7 THR B C 1
ATOM 894 O O . THR B 1 7 ? 6.66 29.531 8.031 1 83.81 7 THR B O 1
ATOM 897 N N . VAL B 1 8 ? 5.008 30.359 9.141 1 81.12 8 VAL B N 1
ATOM 898 C CA . VAL B 1 8 ? 4.312 29.078 9.258 1 81.12 8 VAL B CA 1
ATOM 899 C C . VAL B 1 8 ? 3.906 28.594 7.871 1 81.12 8 VAL B C 1
ATOM 901 O O . VAL B 1 8 ? 4.074 27.406 7.555 1 81.12 8 VAL B O 1
ATOM 904 N N . LYS B 1 9 ? 3.424 29.422 7.043 1 84.38 9 LYS B N 1
ATOM 905 C CA . LYS B 1 9 ? 3.033 29.078 5.68 1 84.38 9 LYS B CA 1
ATOM 906 C C . LYS B 1 9 ? 4.227 28.562 4.875 1 84.38 9 LYS B C 1
ATOM 908 O O . LYS B 1 9 ? 4.113 27.594 4.133 1 84.38 9 LYS B O 1
ATOM 913 N N . LYS B 1 10 ? 5.32 29.203 4.996 1 87.25 10 LYS B N 1
ATOM 914 C CA . LYS B 1 10 ? 6.539 28.797 4.305 1 87.25 10 LYS B CA 1
ATOM 915 C C . LYS B 1 10 ? 7.027 27.438 4.801 1 87.25 10 LYS B C 1
ATOM 917 O O . LYS B 1 10 ? 7.406 26.578 4 1 87.25 10 LYS B O 1
ATOM 922 N N . ALA B 1 11 ? 6.992 27.281 6.074 1 83.5 11 ALA B N 1
ATOM 923 C CA . ALA B 1 11 ? 7.379 26 6.656 1 83.5 11 ALA B CA 1
ATOM 924 C C . ALA B 1 11 ? 6.48 24.875 6.145 1 83.5 11 ALA B C 1
ATOM 926 O O . ALA B 1 11 ? 6.965 23.797 5.797 1 83.5 11 ALA B O 1
ATOM 927 N N . GLN B 1 12 ? 5.262 25.109 6.059 1 84.88 12 GLN B N 1
ATOM 928 C CA . GLN B 1 12 ? 4.293 24.141 5.535 1 84.88 12 GLN B CA 1
ATOM 929 C C . GLN B 1 12 ? 4.617 23.766 4.094 1 84.88 12 GLN B C 1
ATOM 931 O O . GLN B 1 12 ? 4.508 22.609 3.709 1 84.88 12 GLN B O 1
ATOM 936 N N . MET B 1 13 ? 4.9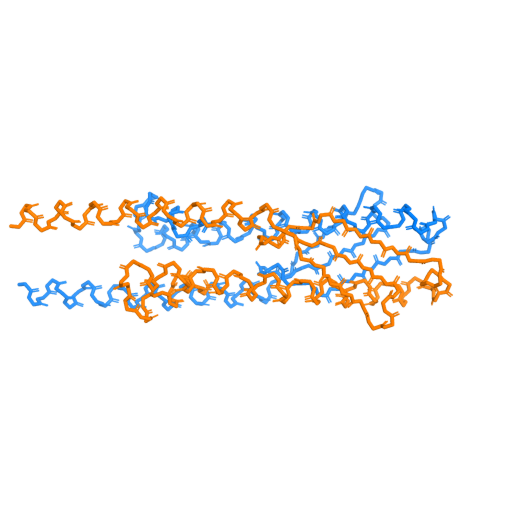88 24.719 3.354 1 88.38 13 MET B N 1
ATOM 937 C CA . MET B 1 13 ? 5.336 24.484 1.954 1 88.38 13 MET B CA 1
ATOM 938 C C . MET B 1 13 ? 6.59 23.625 1.838 1 88.38 13 MET B C 1
ATOM 940 O O . MET B 1 13 ? 6.645 22.703 1.019 1 88.38 13 MET B O 1
ATOM 944 N N . VAL B 1 14 ? 7.512 23.859 2.592 1 88.88 14 VAL B N 1
ATOM 945 C CA . VAL B 1 14 ? 8.766 23.125 2.568 1 88.88 14 VAL B CA 1
ATOM 946 C C . VAL B 1 14 ? 8.516 21.656 2.928 1 88.88 14 VAL B C 1
ATOM 948 O O . VAL B 1 14 ? 9 20.75 2.25 1 88.88 14 VAL B O 1
ATOM 951 N N . VAL B 1 15 ? 7.742 21.438 3.926 1 84.38 15 VAL B N 1
ATOM 952 C CA . VAL B 1 15 ? 7.398 20.094 4.359 1 84.38 15 VAL B CA 1
ATOM 953 C C . VAL B 1 15 ? 6.711 19.344 3.219 1 84.38 15 VAL B C 1
ATOM 955 O O . VAL B 1 15 ? 7.043 18.188 2.934 1 84.38 15 VAL B O 1
ATOM 958 N N . ARG B 1 16 ? 5.906 20.016 2.631 1 89.44 16 ARG B N 1
ATOM 959 C CA . ARG B 1 16 ? 5.168 19.406 1.533 1 89.44 16 ARG B CA 1
ATOM 960 C C . ARG B 1 16 ? 6.102 19.031 0.389 1 89.44 16 ARG B C 1
ATOM 962 O O . ARG B 1 16 ? 6.008 17.922 -0.154 1 89.44 16 ARG B O 1
ATOM 969 N N . VAL B 1 17 ? 6.91 19.844 0.014 1 92.19 17 VAL B N 1
ATOM 970 C CA . VAL B 1 17 ? 7.824 19.625 -1.103 1 92.19 17 VAL B CA 1
ATOM 971 C C . VAL B 1 17 ? 8.75 18.453 -0.787 1 92.19 17 VAL B C 1
ATOM 973 O O . VAL B 1 17 ? 8.977 17.578 -1.632 1 92.19 17 VAL B O 1
ATOM 976 N N . GLU B 1 18 ? 9.234 18.406 0.425 1 91.62 18 GLU B N 1
ATOM 977 C CA . GLU B 1 18 ? 10.141 17.328 0.826 1 91.62 18 GLU B CA 1
ATOM 978 C C . GLU B 1 18 ? 9.414 15.992 0.92 1 91.62 18 GLU B C 1
ATOM 980 O O . GLU B 1 18 ? 9.969 14.953 0.564 1 91.62 18 GLU B O 1
ATOM 985 N N . ALA B 1 19 ? 8.188 15.992 1.371 1 88.88 19 ALA B N 1
ATOM 986 C CA . ALA B 1 19 ? 7.375 14.781 1.442 1 88.88 19 ALA B CA 1
ATOM 987 C C . ALA B 1 19 ? 7.129 14.203 0.051 1 88.88 19 ALA B C 1
ATOM 989 O O . ALA B 1 19 ? 7.238 12.992 -0.155 1 88.88 19 ALA B O 1
ATOM 990 N N . VAL B 1 20 ? 6.82 15.062 -0.867 1 92.06 20 VAL B N 1
ATOM 991 C CA . VAL B 1 20 ? 6.578 14.633 -2.24 1 92.06 20 VAL B CA 1
ATOM 992 C C . VAL B 1 20 ? 7.855 14.031 -2.826 1 92.06 20 VAL B C 1
ATOM 994 O O . VAL B 1 20 ? 7.812 13 -3.502 1 92.06 20 VAL B O 1
ATOM 997 N N . ARG B 1 21 ? 8.93 14.648 -2.527 1 94.5 21 ARG B N 1
ATOM 998 C CA . ARG B 1 21 ? 10.211 14.141 -2.998 1 94.5 21 ARG B CA 1
ATOM 999 C C . ARG B 1 21 ? 10.477 12.742 -2.459 1 94.5 21 ARG B C 1
ATOM 1001 O O . ARG B 1 21 ? 10.859 11.836 -3.211 1 94.5 21 ARG B O 1
ATOM 1008 N N . VAL B 1 22 ? 10.234 12.523 -1.191 1 93.56 22 VAL B N 1
ATOM 1009 C CA . VAL B 1 22 ? 10.438 11.227 -0.547 1 93.56 22 VAL B CA 1
ATOM 1010 C C . VAL B 1 22 ? 9.5 10.188 -1.157 1 93.56 22 VAL B C 1
ATOM 1012 O O . VAL B 1 22 ? 9.906 9.055 -1.426 1 93.56 22 VAL B O 1
ATOM 1015 N N . GLN B 1 23 ? 8.312 10.625 -1.361 1 93.62 23 GLN B N 1
ATOM 1016 C CA . GLN B 1 23 ? 7.332 9.719 -1.96 1 93.62 23 GLN B CA 1
ATOM 1017 C C . GLN B 1 23 ? 7.766 9.281 -3.355 1 93.62 23 GLN B C 1
ATOM 1019 O O . GLN B 1 23 ? 7.602 8.125 -3.729 1 93.62 23 GLN B O 1
ATOM 1024 N N . GLN B 1 24 ? 8.297 10.18 -4.16 1 96.31 24 GLN B N 1
ATOM 1025 C CA . GLN B 1 24 ? 8.773 9.859 -5.504 1 96.31 24 GLN B CA 1
ATOM 1026 C C . GLN B 1 24 ? 9.961 8.898 -5.449 1 96.31 24 GLN B C 1
ATOM 1028 O O . GLN B 1 24 ? 10.047 7.969 -6.25 1 96.31 24 GLN B O 1
ATOM 1033 N N . GLU B 1 25 ? 10.828 9.195 -4.527 1 96.94 25 GLU B N 1
ATOM 1034 C CA . GLU B 1 25 ? 11.969 8.305 -4.348 1 96.94 25 GLU B CA 1
ATOM 1035 C C . GLU B 1 25 ? 11.508 6.898 -3.965 1 96.94 25 GLU B C 1
ATOM 1037 O O . GLU B 1 25 ? 12.023 5.906 -4.488 1 96.94 25 GLU B O 1
ATOM 1042 N N . LEU B 1 26 ? 10.562 6.848 -3.088 1 96.44 26 LEU B N 1
ATOM 1043 C CA . LEU B 1 26 ? 10.039 5.562 -2.645 1 96.44 26 LEU B CA 1
ATOM 1044 C C . LEU B 1 26 ? 9.344 4.84 -3.793 1 96.44 26 LEU B C 1
ATOM 1046 O O . LEU B 1 26 ? 9.461 3.617 -3.924 1 96.44 26 LEU B O 1
ATOM 1050 N N . ALA B 1 27 ? 8.633 5.574 -4.613 1 95.88 27 ALA B N 1
ATOM 1051 C CA . ALA B 1 27 ? 7.938 4.973 -5.742 1 95.88 27 ALA B CA 1
ATOM 1052 C C . ALA B 1 27 ? 8.922 4.328 -6.715 1 95.88 27 ALA B C 1
ATOM 1054 O O . ALA B 1 27 ? 8.578 3.354 -7.395 1 95.88 27 ALA B O 1
ATOM 1055 N N . ALA B 1 28 ? 10.117 4.863 -6.777 1 97.19 28 ALA B N 1
ATOM 1056 C CA . ALA B 1 28 ? 11.133 4.379 -7.719 1 97.19 28 ALA B CA 1
ATOM 1057 C C . ALA B 1 28 ? 11.945 3.24 -7.113 1 97.19 28 ALA B C 1
ATOM 1059 O O . ALA B 1 28 ? 12.648 2.527 -7.828 1 97.19 28 ALA B O 1
ATOM 1060 N N . GLU B 1 29 ? 11.867 3.049 -5.812 1 97.75 29 GLU B N 1
ATOM 1061 C CA . GLU B 1 29 ? 12.594 1.978 -5.141 1 97.75 29 GLU B CA 1
ATOM 1062 C C . GLU B 1 29 ? 11.828 0.659 -5.211 1 97.75 29 GLU B C 1
ATOM 1064 O O . GLU B 1 29 ? 10.594 0.653 -5.273 1 97.75 29 GLU B O 1
ATOM 1069 N N . GLU B 1 30 ? 12.617 -0.397 -5.215 1 98.75 30 GLU B N 1
ATOM 1070 C CA . GLU B 1 30 ? 12.016 -1.722 -5.309 1 98.75 30 GLU B CA 1
ATOM 1071 C C . GLU B 1 30 ? 12.367 -2.582 -4.102 1 98.75 30 GLU B C 1
ATOM 1073 O O . GLU B 1 30 ? 13.5 -2.537 -3.613 1 98.75 30 GLU B O 1
ATOM 1078 N N . PHE B 1 31 ? 11.414 -3.412 -3.682 1 98.75 31 PHE B N 1
ATOM 1079 C CA . PHE B 1 31 ? 11.578 -4.305 -2.541 1 98.75 31 PHE B CA 1
ATOM 1080 C C . PHE B 1 31 ? 11.164 -5.727 -2.902 1 98.75 31 PHE B C 1
ATOM 1082 O O . PHE B 1 31 ? 10.031 -5.961 -3.324 1 98.75 31 PHE B O 1
ATOM 1089 N N . ASP B 1 32 ? 12.062 -6.613 -2.625 1 98.88 32 ASP B N 1
ATOM 1090 C CA . ASP B 1 32 ? 11.797 -8.016 -2.938 1 98.88 32 ASP B CA 1
ATOM 1091 C C . ASP B 1 32 ? 11.219 -8.742 -1.727 1 98.88 32 ASP B C 1
ATOM 1093 O O . ASP B 1 32 ? 11.656 -8.523 -0.596 1 98.88 32 ASP B O 1
ATOM 1097 N N . GLY B 1 33 ? 10.258 -9.508 -1.975 1 98.88 33 GLY B N 1
ATOM 1098 C CA . GLY B 1 33 ? 9.727 -10.461 -1.01 1 98.88 33 GLY B CA 1
ATOM 1099 C C . GLY B 1 33 ? 9.805 -11.898 -1.482 1 98.88 33 GLY B C 1
ATOM 1100 O O . GLY B 1 33 ? 9.844 -12.164 -2.688 1 98.88 33 GLY B O 1
ATOM 1101 N N . TYR B 1 34 ? 9.82 -12.781 -0.523 1 98.88 34 TYR B N 1
ATOM 1102 C CA . TYR B 1 34 ? 10 -14.195 -0.833 1 98.88 34 TYR B CA 1
ATOM 1103 C C . TYR B 1 34 ? 9.039 -15.055 -0.022 1 98.88 34 TYR B C 1
ATOM 1105 O O . TYR B 1 34 ? 8.664 -14.695 1.098 1 98.88 34 TYR B O 1
ATOM 1113 N N . CYS B 1 35 ? 8.664 -16.141 -0.656 1 98.69 35 CYS B N 1
ATOM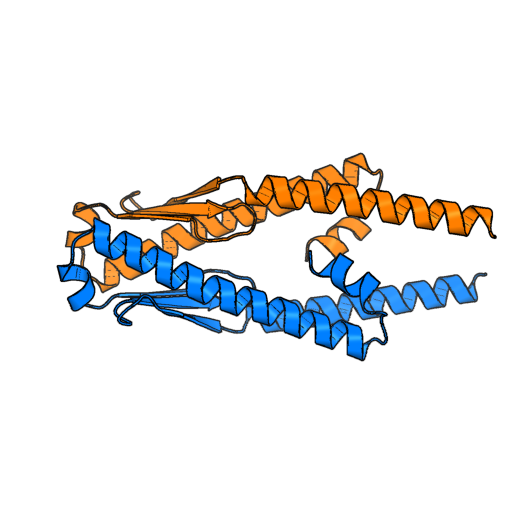 1114 C CA . CYS B 1 35 ? 8 -17.172 0.129 1 98.69 35 CYS B CA 1
ATOM 1115 C C . CYS B 1 35 ? 9.016 -18.047 0.854 1 98.69 35 CYS B C 1
ATOM 1117 O O . CYS B 1 35 ? 10.219 -17.938 0.614 1 98.69 35 CYS B O 1
ATOM 1119 N N . GLU B 1 36 ? 8.398 -18.891 1.762 1 96.12 36 GLU B N 1
ATOM 1120 C CA . GLU B 1 36 ? 9.258 -19.906 2.371 1 96.12 36 GLU B CA 1
ATOM 1121 C C . GLU B 1 36 ? 9.859 -20.828 1.314 1 96.12 36 GLU B C 1
ATOM 1123 O O . GLU B 1 36 ? 9.156 -21.281 0.412 1 96.12 36 GLU B O 1
ATOM 1128 N N . GLY B 1 37 ? 11.18 -21.047 1.274 1 97.06 37 GLY B N 1
ATOM 1129 C CA . GLY B 1 37 ? 11.883 -21.875 0.307 1 97.06 37 GLY B CA 1
ATOM 1130 C C . GLY B 1 37 ? 12.352 -21.094 -0.908 1 97.06 37 GLY B C 1
ATOM 1131 O O . GLY B 1 37 ? 13.031 -21.656 -1.776 1 97.06 37 GLY B O 1
ATOM 1132 N N . GLU B 1 38 ? 11.914 -19.828 -1.081 1 98.56 38 GLU B N 1
ATOM 1133 C CA . GLU B 1 38 ? 12.359 -18.875 -2.088 1 98.56 38 GLU B CA 1
ATOM 1134 C C . GLU B 1 38 ? 12.07 -19.391 -3.498 1 98.56 38 GLU B C 1
ATOM 1136 O O . GLU B 1 38 ? 12.859 -19.156 -4.418 1 98.56 38 GLU B O 1
ATOM 1141 N N . LEU B 1 39 ? 10.961 -20.125 -3.555 1 98.69 39 LEU B N 1
ATOM 1142 C CA . LEU B 1 39 ? 10.516 -20.609 -4.855 1 98.69 39 LEU B CA 1
ATOM 1143 C C . LEU B 1 39 ? 9.805 -19.516 -5.633 1 98.69 39 LEU B C 1
ATOM 1145 O O . LEU B 1 39 ? 9.633 -19.625 -6.852 1 98.69 39 LEU B O 1
ATOM 1149 N N . ILE B 1 40 ? 9.383 -18.516 -4.91 1 98.94 40 ILE B N 1
ATOM 1150 C CA . ILE B 1 40 ? 8.664 -17.391 -5.5 1 98.94 40 ILE B CA 1
ATOM 1151 C C . ILE B 1 40 ? 9.25 -16.078 -4.98 1 98.94 40 ILE B C 1
ATOM 1153 O O . ILE B 1 40 ? 9.492 -15.938 -3.781 1 98.94 40 ILE B O 1
ATOM 1157 N N . LYS B 1 41 ? 9.516 -15.219 -5.898 1 98.94 41 LYS B N 1
ATOM 1158 C CA . LYS B 1 41 ? 9.984 -13.867 -5.605 1 98.94 41 LYS B CA 1
ATOM 1159 C C . LYS B 1 41 ? 9.039 -12.82 -6.18 1 98.94 41 LYS B C 1
ATOM 1161 O O . LYS B 1 41 ? 8.609 -12.93 -7.328 1 98.94 41 LYS B O 1
ATOM 1166 N N . VAL B 1 42 ? 8.734 -11.836 -5.359 1 98.94 42 VAL B N 1
ATOM 1167 C CA . VAL B 1 42 ? 7.914 -10.734 -5.855 1 98.94 42 VAL B CA 1
ATOM 1168 C C . VAL B 1 42 ? 8.602 -9.398 -5.574 1 98.94 42 VAL B C 1
ATOM 1170 O O . VAL B 1 42 ? 9.422 -9.305 -4.656 1 98.94 42 VAL B O 1
ATOM 1173 N N . THR B 1 43 ? 8.281 -8.461 -6.375 1 98.94 43 THR B N 1
ATOM 1174 C CA . THR B 1 43 ? 8.852 -7.125 -6.23 1 98.94 43 THR B CA 1
ATOM 1175 C C . THR B 1 43 ? 7.754 -6.074 -6.102 1 98.94 43 THR B C 1
ATOM 1177 O O . THR B 1 43 ? 6.828 -6.035 -6.918 1 98.94 43 THR B O 1
ATOM 1180 N N . LEU B 1 44 ? 7.852 -5.285 -5.051 1 98.88 44 LEU B N 1
ATOM 1181 C CA . LEU B 1 44 ? 6.98 -4.129 -4.863 1 98.88 44 LEU B CA 1
ATOM 1182 C C . LEU B 1 44 ? 7.789 -2.838 -4.855 1 98.88 44 LEU B C 1
ATOM 1184 O O . LEU B 1 44 ? 8.961 -2.834 -4.461 1 98.88 44 LEU B O 1
ATOM 1188 N N . SER B 1 45 ? 7.113 -1.77 -5.285 1 98.5 45 SER B N 1
ATOM 1189 C CA . SER B 1 45 ? 7.711 -0.454 -5.086 1 98.5 45 SER B CA 1
ATOM 1190 C C . SER B 1 45 ? 7.59 -0.007 -3.633 1 98.5 45 SER B C 1
ATOM 1192 O O . SER B 1 45 ? 6.926 -0.664 -2.83 1 98.5 45 SER B O 1
ATOM 1194 N N . GLY B 1 46 ? 8.227 1.109 -3.375 1 97 46 GLY B N 1
ATOM 1195 C CA . GLY B 1 46 ? 8.141 1.681 -2.041 1 97 46 GLY B CA 1
ATOM 1196 C C . GLY B 1 46 ? 6.746 2.146 -1.68 1 97 46 GLY B C 1
ATOM 1197 O O . GLY B 1 46 ? 6.434 2.338 -0.502 1 97 46 GLY B O 1
ATOM 1198 N N . ASN B 1 47 ? 5.93 2.359 -2.664 1 94.69 47 ASN B N 1
ATOM 1199 C CA . ASN B 1 47 ? 4.539 2.709 -2.402 1 94.69 47 ASN B CA 1
ATOM 1200 C C . ASN B 1 47 ? 3.621 1.499 -2.545 1 94.69 47 ASN B C 1
ATOM 1202 O O . ASN B 1 47 ? 2.434 1.646 -2.842 1 94.69 47 ASN B O 1
ATOM 1206 N N . GLN B 1 48 ? 4.164 0.319 -2.441 1 97.5 48 GLN B N 1
ATOM 1207 C CA . GLN B 1 48 ? 3.492 -0.973 -2.348 1 97.5 48 GLN B CA 1
ATOM 1208 C C . GLN B 1 48 ? 2.826 -1.343 -3.67 1 97.5 48 GLN B C 1
ATOM 1210 O O . GLN B 1 48 ? 1.927 -2.186 -3.703 1 97.5 48 GLN B O 1
ATOM 1215 N N . GLN B 1 49 ? 3.209 -0.66 -4.746 1 98.12 49 GLN B N 1
ATOM 1216 C CA . GLN B 1 49 ? 2.721 -1.053 -6.062 1 98.12 49 GLN B CA 1
ATOM 1217 C C . GLN B 1 49 ? 3.404 -2.328 -6.547 1 98.12 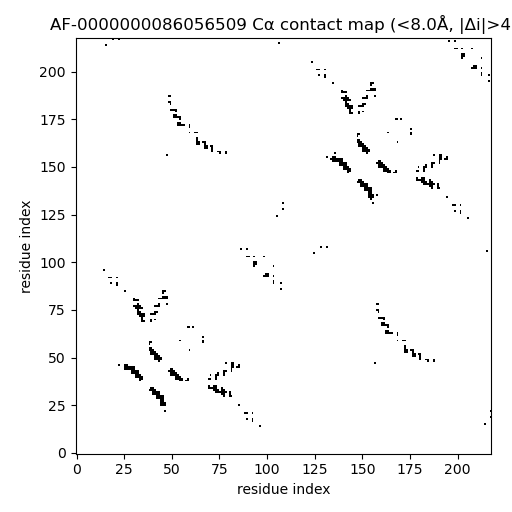49 GLN B C 1
ATOM 1219 O O . GLN B 1 49 ? 4.633 -2.428 -6.52 1 98.12 49 GLN B O 1
ATOM 1224 N N . PRO B 1 50 ? 2.58 -3.336 -6.953 1 98.88 50 PRO B N 1
ATOM 1225 C CA . PRO B 1 50 ? 3.195 -4.535 -7.527 1 98.88 50 PRO B CA 1
ATOM 1226 C C . PRO B 1 50 ? 3.98 -4.238 -8.805 1 98.88 50 PRO B C 1
ATOM 1228 O O . PRO B 1 50 ? 3.486 -3.533 -9.688 1 98.88 50 PRO B O 1
ATOM 1231 N N . VAL B 1 51 ? 5.211 -4.773 -8.914 1 98.81 51 VAL B N 1
ATOM 1232 C CA . VAL B 1 51 ? 6.078 -4.523 -10.062 1 98.81 51 VAL B CA 1
ATOM 1233 C C . VAL B 1 51 ? 6.23 -5.805 -10.883 1 98.81 51 VAL B C 1
ATOM 1235 O O . VAL B 1 51 ? 5.988 -5.809 -12.094 1 98.81 51 VAL B O 1
ATOM 1238 N N . ARG B 1 52 ? 6.621 -6.852 -10.156 1 98.75 52 ARG B N 1
ATOM 1239 C CA . ARG B 1 52 ? 6.816 -8.102 -10.875 1 98.75 52 ARG B CA 1
ATOM 1240 C C . ARG B 1 52 ?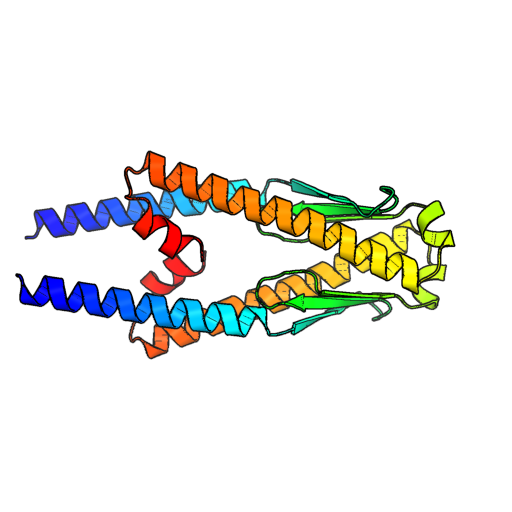 6.75 -9.297 -9.93 1 98.75 52 ARG B C 1
ATOM 1242 O O . ARG B 1 52 ? 6.926 -9.148 -8.719 1 98.75 52 ARG B O 1
ATOM 1249 N N . THR B 1 53 ? 6.465 -10.477 -10.516 1 98.94 53 THR B N 1
ATOM 1250 C CA . THR B 1 53 ? 6.484 -11.773 -9.844 1 98.94 53 THR B CA 1
ATOM 1251 C C . THR B 1 53 ? 7.352 -12.766 -10.617 1 98.94 53 THR B C 1
ATOM 1253 O O . THR B 1 53 ? 7.355 -12.766 -11.852 1 98.94 53 THR B O 1
ATOM 1256 N N . GLU B 1 54 ? 8.07 -13.539 -9.914 1 98.94 54 GLU B N 1
ATOM 1257 C CA . GLU B 1 54 ? 8.844 -14.648 -10.469 1 98.94 54 GLU B CA 1
ATOM 1258 C C . GLU B 1 54 ? 8.477 -15.961 -9.789 1 98.94 54 GLU B C 1
ATOM 1260 O O . GLU B 1 54 ? 8.562 -16.078 -8.562 1 98.94 54 GLU B O 1
ATOM 1265 N N . ILE B 1 55 ? 8.125 -16.891 -10.602 1 98.94 55 ILE B N 1
ATOM 1266 C CA . ILE B 1 55 ? 7.734 -18.203 -10.102 1 98.94 55 ILE B CA 1
ATOM 1267 C C . ILE B 1 55 ? 8.609 -19.281 -10.742 1 98.94 55 ILE B C 1
ATOM 1269 O O . ILE B 1 55 ? 8.766 -19.328 -11.961 1 98.94 55 ILE B O 1
ATOM 1273 N N . THR B 1 56 ? 9.125 -20.172 -9.93 1 98.81 56 THR B N 1
ATOM 1274 C CA . THR B 1 56 ? 9.984 -21.234 -10.445 1 98.81 56 THR B CA 1
ATOM 1275 C C . THR B 1 56 ? 9.148 -22.422 -10.938 1 98.81 56 THR B C 1
ATOM 1277 O O . THR B 1 56 ? 7.988 -22.578 -10.539 1 98.81 56 THR B O 1
ATOM 1280 N N . GLU B 1 57 ? 9.812 -23.234 -11.711 1 98.12 57 GLU B N 1
ATOM 1281 C CA . GLU B 1 57 ? 9.156 -24.453 -12.148 1 98.12 57 GLU B CA 1
ATOM 1282 C C . GLU B 1 57 ? 8.883 -25.391 -10.969 1 98.12 57 GLU B C 1
ATOM 1284 O O . GLU B 1 57 ? 7.863 -26.078 -10.93 1 98.12 57 GLU B O 1
ATOM 1289 N N . ALA B 1 58 ? 9.789 -25.406 -10.055 1 98.44 58 ALA B N 1
ATOM 1290 C CA . ALA B 1 58 ? 9.617 -26.219 -8.859 1 98.44 58 ALA B CA 1
ATOM 1291 C C . ALA B 1 58 ? 8.367 -25.797 -8.086 1 98.44 58 ALA B C 1
ATOM 1293 O O . ALA B 1 58 ? 7.645 -26.656 -7.555 1 98.44 58 ALA B O 1
ATOM 1294 N N . ALA B 1 59 ? 8.094 -24.562 -8.039 1 98.62 59 ALA B N 1
ATOM 1295 C CA . ALA B 1 59 ? 6.879 -24.078 -7.383 1 98.62 59 ALA B CA 1
ATOM 1296 C C . ALA B 1 59 ? 5.629 -24.578 -8.094 1 98.62 59 ALA B C 1
ATOM 1298 O O . ALA B 1 59 ? 4.664 -25 -7.453 1 98.62 59 ALA B O 1
ATOM 1299 N N . MET B 1 60 ? 5.742 -24.594 -9.414 1 98.5 60 MET B N 1
ATOM 1300 C CA . MET B 1 60 ? 4.59 -24.969 -10.219 1 98.5 60 MET B CA 1
ATOM 1301 C C . MET B 1 60 ? 4.195 -26.422 -9.953 1 98.5 60 MET B C 1
ATOM 1303 O O . MET B 1 60 ? 3.021 -26.781 -10.062 1 98.5 60 MET B O 1
ATOM 1307 N N . GLU B 1 61 ? 5.129 -27.188 -9.594 1 98.19 61 GLU B N 1
ATOM 1308 C CA . GLU B 1 61 ? 4.902 -28.609 -9.367 1 98.19 61 GLU B CA 1
ATOM 1309 C C . GLU B 1 61 ? 4.109 -28.844 -8.086 1 98.19 61 GLU B C 1
ATOM 1311 O O . GLU B 1 61 ? 3.592 -29.953 -7.867 1 98.19 61 GLU B O 1
ATOM 1316 N N . LEU B 1 62 ? 3.924 -27.812 -7.305 1 98.19 62 LEU B N 1
ATOM 1317 C CA . LEU B 1 62 ? 3.293 -27.969 -6 1 98.19 62 LEU B CA 1
ATOM 1318 C C . LEU B 1 62 ? 1.773 -27.906 -6.117 1 98.19 62 LEU B C 1
ATOM 1320 O O . LEU B 1 62 ? 1.057 -28.203 -5.164 1 98.19 62 LEU B O 1
ATOM 1324 N N . GLY B 1 63 ? 1.288 -27.438 -7.215 1 98.12 63 GLY B N 1
ATOM 1325 C CA . GLY B 1 63 ? -0.146 -27.312 -7.426 1 98.12 63 GLY B CA 1
ATOM 1326 C C . GLY B 1 63 ? -0.684 -25.922 -7.164 1 98.12 63 GLY B C 1
ATOM 1327 O O . GLY B 1 63 ? -0.037 -25.125 -6.484 1 98.12 63 GLY B O 1
ATOM 1328 N N . ALA B 1 64 ? -1.791 -25.703 -7.699 1 98.62 64 ALA B N 1
ATOM 1329 C CA . ALA B 1 64 ? -2.377 -24.359 -7.727 1 98.62 64 ALA B CA 1
ATOM 1330 C C . ALA B 1 64 ? -2.566 -23.812 -6.312 1 98.62 64 ALA B C 1
ATOM 1332 O O . ALA B 1 64 ? -2.232 -22.656 -6.035 1 98.62 64 ALA B O 1
ATOM 1333 N N . GLU B 1 65 ? -3.109 -24.578 -5.434 1 98.62 65 GLU B N 1
ATOM 1334 C CA . GLU B 1 65 ? -3.389 -24.141 -4.07 1 98.62 65 GLU B CA 1
ATOM 1335 C C . GLU B 1 65 ? -2.107 -23.734 -3.352 1 98.62 65 GLU B C 1
ATOM 1337 O O . GLU B 1 65 ? -2.061 -22.688 -2.699 1 98.62 65 GLU B O 1
ATOM 1342 N N . LYS B 1 66 ? -1.109 -24.547 -3.51 1 98.62 66 LYS B N 1
ATOM 1343 C CA . LYS B 1 66 ? 0.151 -24.266 -2.83 1 98.62 66 LYS B CA 1
ATOM 1344 C C . LYS B 1 66 ? 0.85 -23.062 -3.449 1 98.62 66 LYS B C 1
ATOM 1346 O O . LYS B 1 66 ? 1.394 -22.219 -2.732 1 98.62 66 LYS B O 1
ATOM 1351 N N . VAL B 1 67 ? 0.854 -22.984 -4.738 1 98.81 67 VAL B N 1
ATOM 1352 C CA . VAL B 1 67 ? 1.438 -21.828 -5.406 1 98.81 67 VAL B CA 1
ATOM 1353 C C . VAL B 1 67 ? 0.745 -20.562 -4.934 1 98.81 67 VAL B C 1
ATOM 1355 O O . VAL B 1 67 ? 1.405 -19.562 -4.637 1 98.81 67 VAL B O 1
ATOM 1358 N N . ALA B 1 68 ? -0.552 -20.594 -4.84 1 98.94 68 ALA B N 1
ATOM 1359 C CA . ALA B 1 68 ? -1.325 -19.438 -4.387 1 98.94 68 ALA B CA 1
ATOM 1360 C C . ALA B 1 68 ? -0.899 -19.016 -2.986 1 98.94 68 ALA B C 1
ATOM 1362 O O . ALA B 1 68 ? -0.714 -17.828 -2.725 1 98.94 68 ALA B O 1
ATOM 1363 N N . LEU B 1 69 ? -0.744 -19.938 -2.145 1 98.88 69 LEU B N 1
ATOM 1364 C CA . LEU B 1 69 ? -0.333 -19.672 -0.771 1 98.88 69 LEU B CA 1
ATOM 1365 C C . LEU B 1 69 ? 1.061 -19.047 -0.734 1 98.88 69 LEU B C 1
ATOM 1367 O O . LEU B 1 69 ? 1.293 -18.078 -0.018 1 98.88 69 LEU B O 1
ATOM 1371 N N . LEU B 1 70 ? 1.903 -19.594 -1.497 1 98.88 70 LEU B N 1
ATOM 1372 C CA . LEU B 1 70 ? 3.285 -19.125 -1.51 1 98.88 70 LEU B CA 1
ATOM 1373 C C . LEU B 1 70 ? 3.379 -17.719 -2.115 1 98.88 70 LEU B C 1
ATOM 1375 O O . LEU B 1 70 ? 4.176 -16.906 -1.66 1 98.88 70 LEU B O 1
ATOM 1379 N N . VAL B 1 71 ? 2.596 -17.484 -3.15 1 98.94 71 VAL B N 1
ATOM 1380 C CA . VAL B 1 71 ? 2.531 -16.156 -3.738 1 98.94 71 VAL B CA 1
ATOM 1381 C C . VAL B 1 71 ? 2.107 -15.141 -2.676 1 98.94 71 VAL B C 1
ATOM 1383 O O . VAL B 1 71 ? 2.734 -14.094 -2.525 1 98.94 71 VAL B O 1
ATOM 1386 N N . THR B 1 72 ? 1.073 -15.461 -1.969 1 98.94 72 THR B N 1
ATOM 1387 C CA . THR B 1 72 ? 0.572 -14.57 -0.931 1 98.94 72 THR B CA 1
ATOM 1388 C C . THR B 1 72 ? 1.646 -14.305 0.121 1 98.94 72 THR B C 1
ATOM 1390 O O . THR B 1 72 ? 1.834 -13.164 0.551 1 98.94 72 THR B O 1
ATOM 1393 N N . GLU B 1 73 ? 2.359 -15.297 0.501 1 98.94 73 GLU B N 1
ATOM 1394 C CA . GLU B 1 73 ? 3.432 -15.164 1.483 1 98.94 73 GLU B CA 1
ATOM 1395 C C . GLU B 1 73 ? 4.52 -14.219 0.987 1 98.94 73 GLU B C 1
ATOM 1397 O O . GLU B 1 73 ? 4.988 -13.359 1.734 1 98.94 73 GLU B O 1
ATOM 1402 N N . ALA B 1 74 ? 4.918 -14.414 -0.233 1 98.94 74 ALA B N 1
ATOM 1403 C CA . ALA B 1 74 ? 5.953 -13.57 -0.823 1 98.94 74 ALA B CA 1
ATOM 1404 C C . ALA B 1 74 ? 5.504 -12.109 -0.883 1 98.94 74 ALA B C 1
ATOM 1406 O O . ALA B 1 74 ? 6.285 -11.203 -0.597 1 98.94 74 ALA B O 1
ATOM 1407 N N . TYR B 1 75 ? 4.238 -11.906 -1.279 1 98.94 75 TYR B N 1
ATOM 1408 C CA . TYR B 1 75 ? 3.719 -10.547 -1.35 1 98.94 75 TYR B CA 1
ATOM 1409 C C . TYR B 1 75 ? 3.641 -9.922 0.037 1 98.94 75 TYR B C 1
ATOM 1411 O O . TYR B 1 75 ? 3.891 -8.719 0.2 1 98.94 75 TYR B O 1
ATOM 1419 N N . LYS B 1 76 ? 3.311 -10.719 1.074 1 98.88 76 LYS B N 1
ATOM 1420 C CA . LYS B 1 76 ? 3.309 -10.211 2.445 1 98.88 76 LYS B CA 1
ATOM 1421 C C . LYS B 1 76 ? 4.711 -9.805 2.885 1 98.88 76 LYS B C 1
ATOM 1423 O O . LYS B 1 76 ? 4.891 -8.781 3.545 1 98.88 76 LYS B O 1
ATOM 1428 N N . ASP B 1 77 ? 5.633 -10.586 2.561 1 98.94 77 ASP B N 1
ATOM 1429 C CA . ASP B 1 77 ? 7.023 -10.289 2.883 1 98.94 77 ASP B CA 1
ATOM 1430 C C . ASP B 1 77 ? 7.469 -8.984 2.227 1 98.94 77 ASP B C 1
ATOM 1432 O O . ASP B 1 77 ? 8.008 -8.102 2.895 1 98.94 77 ASP B O 1
ATOM 1436 N N . ALA B 1 78 ? 7.203 -8.812 0.951 1 98.88 78 ALA B N 1
ATOM 1437 C CA . ALA B 1 78 ? 7.555 -7.598 0.224 1 98.88 78 ALA B CA 1
ATOM 1438 C C . ALA B 1 78 ? 6.82 -6.387 0.796 1 98.88 78 ALA B C 1
ATOM 1440 O O . ALA B 1 78 ? 7.402 -5.305 0.928 1 98.88 78 ALA B O 1
ATOM 1441 N N . HIS B 1 79 ? 5.574 -6.613 1.068 1 98.75 79 HIS B N 1
ATOM 1442 C CA . HIS B 1 79 ? 4.766 -5.535 1.625 1 98.75 79 HIS B CA 1
ATOM 1443 C C . HIS B 1 79 ? 5.34 -5.043 2.951 1 98.75 79 HIS B C 1
ATOM 1445 O O . HIS B 1 79 ? 5.461 -3.838 3.172 1 98.75 79 HIS B O 1
ATOM 1451 N N . GLN B 1 80 ? 5.719 -5.895 3.816 1 98.5 80 GLN B N 1
ATOM 1452 C CA . GLN B 1 80 ? 6.297 -5.543 5.109 1 98.5 80 GLN B CA 1
ATOM 1453 C C . GLN B 1 80 ? 7.586 -4.742 4.934 1 98.5 80 GLN B C 1
ATOM 1455 O O . GLN B 1 80 ? 7.793 -3.734 5.613 1 98.5 80 GLN B O 1
ATOM 1460 N N . LYS B 1 81 ? 8.359 -5.188 4.031 1 98.5 81 LYS B N 1
ATOM 1461 C CA . LYS B 1 81 ? 9.617 -4.484 3.764 1 98.5 81 LYS B CA 1
ATOM 1462 C C . LYS B 1 81 ? 9.359 -3.09 3.203 1 98.5 81 LYS B C 1
ATOM 1464 O O . LYS B 1 81 ? 10.016 -2.125 3.598 1 98.5 81 LYS B O 1
ATOM 1469 N N . SER B 1 82 ? 8.414 -3.049 2.291 1 98.06 82 SER B N 1
ATOM 1470 C CA . SER B 1 82 ? 8.062 -1.769 1.689 1 98.06 82 SER B CA 1
ATOM 1471 C C . SER B 1 82 ? 7.52 -0.799 2.734 1 98.06 82 SER B C 1
ATOM 1473 O O . SER B 1 82 ? 7.934 0.361 2.787 1 98.06 82 SER B O 1
ATOM 1475 N N . ILE B 1 83 ? 6.656 -1.257 3.611 1 96.69 83 ILE B N 1
ATOM 1476 C CA . ILE B 1 83 ? 6.066 -0.426 4.656 1 96.69 83 ILE B CA 1
ATOM 1477 C C . ILE B 1 83 ? 7.152 0.031 5.625 1 96.69 83 ILE B C 1
ATOM 1479 O O . ILE B 1 83 ? 7.16 1.184 6.062 1 96.69 83 ILE B O 1
ATOM 1483 N N . GLN B 1 84 ? 8.047 -0.798 5.957 1 97.25 84 GLN B N 1
ATOM 1484 C CA . GLN B 1 84 ? 9.141 -0.445 6.855 1 97.25 84 GLN B CA 1
ATOM 1485 C C . GLN B 1 84 ? 10.008 0.655 6.254 1 97.25 84 GLN B C 1
ATOM 1487 O O . GLN B 1 84 ? 10.43 1.577 6.957 1 97.25 84 GLN B O 1
ATOM 1492 N N . ALA B 1 85 ? 10.227 0.512 5.008 1 96.62 85 ALA B N 1
ATOM 1493 C CA . ALA B 1 85 ? 11.016 1.53 4.32 1 96.62 85 ALA B CA 1
ATOM 1494 C C . ALA B 1 85 ? 10.312 2.883 4.348 1 96.62 85 ALA B C 1
ATOM 1496 O O . ALA B 1 85 ? 10.953 3.92 4.543 1 96.62 85 ALA B O 1
ATOM 1497 N N . VAL B 1 86 ? 8.992 2.877 4.094 1 93.94 86 VAL B N 1
ATOM 1498 C CA . VAL B 1 86 ? 8.203 4.105 4.152 1 93.94 86 VAL B CA 1
ATOM 1499 C C . VAL B 1 86 ? 8.344 4.738 5.535 1 93.94 86 VAL B 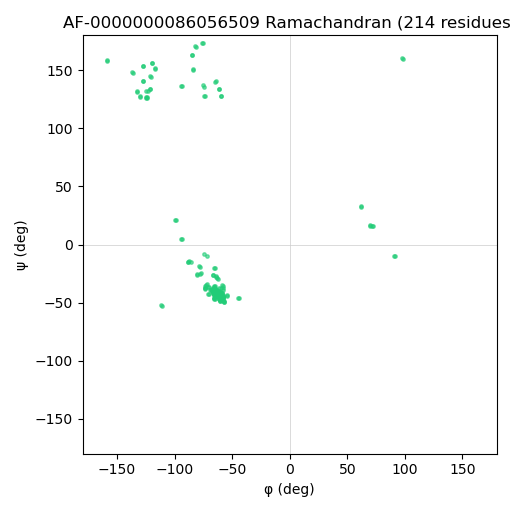C 1
ATOM 1501 O O . VAL B 1 86 ? 8.625 5.93 5.652 1 93.94 86 VAL B O 1
ATOM 1504 N N . LYS B 1 87 ? 8.172 4.031 6.566 1 94.06 87 LYS B N 1
ATOM 1505 C CA . LYS B 1 87 ? 8.266 4.508 7.941 1 94.06 87 LYS B CA 1
ATOM 1506 C C . LYS B 1 87 ? 9.648 5.105 8.219 1 94.06 87 LYS B C 1
ATOM 1508 O O . LYS B 1 87 ? 9.75 6.184 8.805 1 94.06 87 LYS B O 1
ATOM 1513 N N . GLU B 1 88 ? 10.625 4.434 7.789 1 95.25 88 GLU B N 1
ATOM 1514 C CA . GLU B 1 88 ? 11.992 4.891 8.008 1 95.25 88 GLU B CA 1
ATOM 1515 C C . GLU B 1 88 ? 12.273 6.191 7.258 1 95.25 88 GLU B C 1
ATOM 1517 O O . GLU B 1 88 ? 12.836 7.133 7.82 1 95.25 88 GLU B O 1
ATOM 1522 N N . ARG B 1 89 ? 11.852 6.18 6.012 1 94.44 89 ARG B N 1
ATOM 1523 C CA . ARG B 1 89 ? 12.086 7.359 5.188 1 94.44 89 ARG B CA 1
ATOM 1524 C C . ARG B 1 89 ? 11.328 8.57 5.73 1 94.44 89 ARG B C 1
ATOM 1526 O O . ARG B 1 89 ? 11.875 9.672 5.789 1 94.44 89 ARG B O 1
ATOM 1533 N N . MET B 1 90 ? 10.125 8.438 6.125 1 91.5 90 MET B N 1
ATOM 1534 C CA . MET B 1 90 ? 9.32 9.516 6.684 1 91.5 90 MET B CA 1
ATOM 1535 C C . MET B 1 90 ? 9.859 9.953 8.039 1 91.5 90 MET B C 1
ATOM 1537 O O . MET B 1 90 ? 9.82 11.141 8.375 1 91.5 90 MET B O 1
ATOM 1541 N N . GLY B 1 91 ? 10.305 8.992 8.82 1 91.31 91 GLY B N 1
ATOM 1542 C CA . GLY B 1 91 ? 10.977 9.305 10.07 1 91.31 91 GLY B CA 1
ATOM 1543 C C . GLY B 1 91 ? 12.211 10.172 9.883 1 91.31 91 GLY B C 1
ATOM 1544 O O . GLY B 1 91 ? 12.398 11.156 10.594 1 91.31 91 GLY B O 1
ATOM 1545 N N . ASN B 1 92 ? 13.055 9.828 8.961 1 93.56 92 ASN B N 1
ATOM 1546 C CA . ASN B 1 92 ? 14.25 10.602 8.633 1 93.56 92 ASN B CA 1
ATOM 1547 C C . ASN B 1 92 ? 13.898 12.008 8.164 1 93.56 92 ASN B C 1
ATOM 1549 O O . ASN B 1 92 ? 14.586 12.969 8.508 1 93.56 92 ASN B O 1
ATOM 1553 N N . LEU B 1 93 ? 12.844 12.109 7.348 1 92.19 93 LEU B N 1
ATOM 1554 C CA . LEU B 1 93 ? 12.391 13.414 6.871 1 92.19 93 LEU B CA 1
ATOM 1555 C C . LEU B 1 93 ? 11.969 14.305 8.039 1 92.19 93 LEU B C 1
ATOM 1557 O O . LEU B 1 93 ? 12.383 15.461 8.125 1 92.19 93 LEU B O 1
ATOM 1561 N N . ALA B 1 94 ? 11.164 13.742 8.953 1 89.31 94 ALA B N 1
ATOM 1562 C CA . ALA B 1 94 ? 10.711 14.484 10.125 1 89.31 94 ALA B CA 1
ATOM 1563 C C . ALA B 1 94 ? 11.891 14.984 10.953 1 89.31 94 ALA B C 1
ATOM 1565 O O . ALA B 1 94 ? 11.906 16.141 11.391 1 89.31 94 ALA B O 1
ATOM 1566 N N . GLN B 1 95 ? 12.844 14.117 11.172 1 91.25 95 GLN B N 1
ATOM 1567 C CA . GLN B 1 95 ? 14.031 14.477 11.93 1 91.25 95 GLN B CA 1
ATOM 1568 C C . GLN B 1 95 ? 14.812 15.594 11.25 1 91.25 95 GLN B C 1
ATOM 1570 O O . GLN B 1 95 ? 15.25 16.547 11.906 1 91.25 95 GLN B O 1
ATOM 1575 N N . SER B 1 96 ? 14.961 15.484 9.992 1 92 96 SER B N 1
ATOM 1576 C CA . SER B 1 96 ? 15.727 16.469 9.242 1 92 96 SER B CA 1
ATOM 1577 C C . SER B 1 96 ? 15.039 17.828 9.242 1 92 96 SER B C 1
ATOM 1579 O O . SER B 1 96 ? 15.695 18.859 9.141 1 92 96 SER B O 1
ATOM 1581 N N . LEU B 1 97 ? 13.734 17.875 9.398 1 89.88 97 LEU B N 1
ATOM 1582 C CA . LEU B 1 97 ? 12.961 19.109 9.406 1 89.88 97 LEU B CA 1
ATOM 1583 C C . LEU B 1 97 ? 12.75 19.609 10.836 1 89.88 97 LEU B C 1
ATOM 1585 O O . LEU B 1 97 ? 12.008 20.578 11.055 1 89.88 97 LEU B O 1
ATOM 1589 N N . GLY B 1 98 ? 13.328 18.969 11.766 1 86.94 98 GLY B N 1
ATOM 1590 C CA . GLY B 1 98 ? 13.266 19.391 13.156 1 86.94 98 GLY B CA 1
ATOM 1591 C C . GLY B 1 98 ? 11.906 19.156 13.781 1 86.94 98 GLY B C 1
ATOM 1592 O O . GLY B 1 98 ? 11.531 19.844 14.734 1 86.94 98 GLY B O 1
ATOM 1593 N N . MET B 1 99 ? 11.07 18.328 13.141 1 79.69 99 MET B N 1
ATOM 1594 C CA . MET B 1 99 ? 9.734 18.078 13.664 1 79.69 99 MET B CA 1
ATOM 1595 C C . MET B 1 99 ? 9.789 17.141 14.867 1 79.69 99 MET B C 1
ATOM 1597 O O . MET B 1 99 ? 10.594 16.203 14.898 1 79.69 99 MET B O 1
ATOM 1601 N N . PRO B 1 100 ? 8.992 17.484 15.891 1 72 100 PRO B N 1
ATOM 1602 C CA . PRO B 1 100 ? 8.945 16.594 17.031 1 72 100 PRO B CA 1
ATOM 1603 C C . PRO B 1 100 ? 8.344 15.227 16.688 1 72 100 PRO B C 1
ATOM 1605 O O . PRO B 1 100 ? 7.492 15.125 15.805 1 72 100 PRO B O 1
ATOM 1608 N N . PRO B 1 101 ? 8.836 14.039 17.188 1 61.69 101 PRO B N 1
ATOM 1609 C CA . PRO B 1 101 ? 8.391 12.68 16.891 1 61.69 101 PRO B CA 1
ATOM 1610 C C . PRO B 1 101 ? 6.871 12.539 16.875 1 61.69 101 PRO B C 1
ATOM 1612 O O . PRO B 1 101 ? 6.32 11.812 16.047 1 61.69 101 PRO B O 1
ATOM 1615 N N . GLY B 1 102 ? 6.09 13.008 17.75 1 57.12 102 GLY B N 1
ATOM 1616 C CA . GLY B 1 102 ? 4.645 12.93 17.875 1 57.12 102 GLY B CA 1
ATOM 1617 C C . GLY B 1 102 ? 3.898 13.414 16.656 1 57.12 102 GLY B C 1
ATOM 1618 O O . GLY B 1 102 ? 2.896 12.812 16.25 1 57.12 102 GLY B O 1
ATOM 1619 N N . LEU B 1 103 ? 4.238 14.398 16.109 1 55.38 103 LEU B N 1
ATOM 1620 C CA . LEU B 1 103 ? 3.59 14.992 14.945 1 55.38 103 LEU B CA 1
ATOM 1621 C C . LEU B 1 103 ? 3.867 14.164 13.695 1 55.38 103 LEU B C 1
ATOM 1623 O O . LEU B 1 103 ? 3.01 14.047 12.82 1 55.38 103 LEU B O 1
ATOM 1627 N N . GLY B 1 104 ? 5.059 13.562 13.586 1 52.09 104 GLY B N 1
ATOM 1628 C CA . GLY B 1 104 ? 5.469 12.672 12.508 1 52.09 104 GLY B CA 1
ATOM 1629 C C . GLY B 1 104 ? 4.621 11.414 12.414 1 52.09 104 GLY B C 1
ATOM 1630 O O . GLY B 1 104 ? 4.379 10.906 11.32 1 52.09 104 GLY B O 1
ATOM 1631 N N . ASP B 1 105 ? 4.336 10.789 13.625 1 49.81 105 ASP B N 1
ATOM 1632 C CA . ASP B 1 105 ? 3.504 9.594 13.688 1 49.81 105 ASP B CA 1
ATOM 1633 C C . ASP B 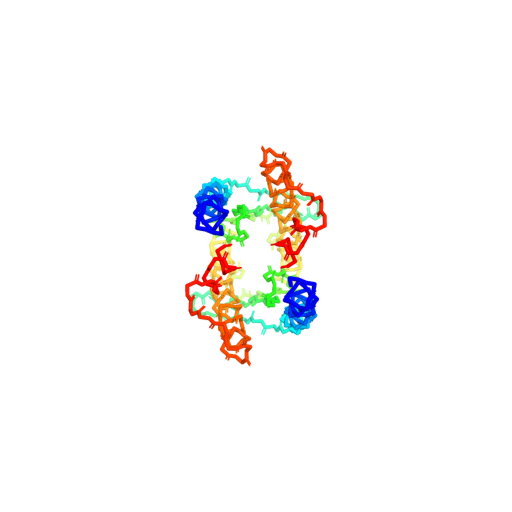1 105 ? 2.121 9.852 13.094 1 49.81 105 ASP B C 1
ATOM 1635 O O . ASP B 1 105 ? 1.487 8.938 12.562 1 49.81 105 ASP B O 1
ATOM 1639 N N . VAL B 1 106 ? 1.641 11.008 13.344 1 48.31 106 VAL B N 1
ATOM 1640 C CA . VAL B 1 106 ? 0.333 11.438 12.859 1 48.31 106 VAL B CA 1
ATOM 1641 C C . VAL B 1 106 ? 0.299 11.375 11.336 1 48.31 106 VAL B C 1
ATOM 1643 O O . VAL B 1 106 ? -0.716 10.992 10.742 1 48.31 106 VAL B O 1
ATOM 1646 N N . PHE B 1 107 ? 1.421 11.672 10.844 1 49.44 107 PHE B N 1
ATOM 1647 C CA . PHE B 1 107 ? 1.533 11.648 9.391 1 49.44 107 PHE B CA 1
ATOM 1648 C C . PHE B 1 107 ? 1.727 10.227 8.883 1 49.44 107 PHE B C 1
ATOM 1650 O O . PHE B 1 107 ? 1.55 9.953 7.691 1 49.44 107 PHE B O 1
ATOM 1657 N N . LYS B 1 108 ? 2.307 9.117 9.625 1 45.97 108 LYS B N 1
ATOM 1658 C CA . LYS B 1 108 ? 2.711 7.738 9.375 1 45.97 108 LYS B CA 1
ATOM 1659 C C . LYS B 1 108 ? 1.5 6.812 9.336 1 45.97 108 LYS B C 1
ATOM 1661 O O . LYS B 1 108 ? 1.604 5.664 8.898 1 45.97 108 LYS B O 1
ATOM 1666 N N . GLN B 1 109 ? 0.371 7.207 10.023 1 37.59 109 GLN B N 1
ATOM 1667 C CA . GLN B 1 109 ? -0.667 6.191 10.18 1 37.59 109 GLN B CA 1
ATOM 1668 C C . GLN B 1 109 ? -1.493 6.059 8.898 1 37.59 109 GLN B C 1
ATOM 1670 O O . GLN B 1 109 ? -1.78 7.055 8.234 1 37.59 109 GLN B O 1
#

Radius of gyration: 20.63 Å; Cα contacts (8 Å, |Δi|>4): 329; chains: 2; bounding box: 33×67×44 Å

InterPro domains:
  IPR004401 Nucleoid-associated protein YbaB/EbfC [PF02575] (10-96)
  IPR004401 Nucleoid-associated protein YbaB/EbfC [PIRSF004555] (8-101)
  IPR004401 Nucleoid-associated protein YbaB/EbfC [PTHR33449] (1-105)
  IPR036894 Nucleoid-associated protein YbaB-like domain superfamily [G3DSA:3.30.1310.10] (1-106)
  IPR036894 Nucleoid-associated protein YbaB-like domain superfamily [SSF82607] (15-101)